Protein AF-A0A7M3YGV2-F1 (afdb_monomer)

pLDDT: mean 80.13, std 14.09, range [42.16, 95.5]

Sequence (296 aa):
FYVPMGLGLGLGGAMAIMAFQTPKFQQRVKLGFIITMIVLLAGRFTLGYVWQLVGDGWSAPDTDVLQLLEWPLLMMLSFIILTFYLLPIITGTKGIWGLSRRGVAWSIGFTLLFLGVHAILTFPLIRGQLGSYGSQLTTLEIIVSEPTVFGLVTAEQFSLILIACLMMVFQESAFGVIRQLEYAYRLPESCKRDPEYVAQMDNLLNGHIKHTAIFLSLTVVATTIALGFHSVLLDWVSGITGSQWASQVGESIELTLTYGLVISALLFLGIMALLRFVVPWQRVWGLIESSFTPRE

Secondary structure (DSSP, 8-state):
-HHHHHHHHHHHHHHHHHHTS-HHHHHHHHHHHHHHHHHHHHHHHHHHHHHHHHHH-S-PPPHHHHHTTHHHHHHHHHHHHHHHHHHHHHHHHHHHHTT-HHHHHHHHHHHHHHHHHHHHHTSHHHHHHTGGGGGGSPP---SS----BTTTB-HHHHHHHHHHHHHHHHHHHHHHHHHHHHHHHHS-TTTTT-HHHHHHHHHHHHHHHHHHHHHHHHHHHHHHHHHHHHHHHHHHHHHSTT-HHHHHHHHHHHHHHHHHHHHHHHHHHHHHHHHHHHS-HHHHHHHHHHHHS---

Structure (mmCIF, N/CA/C/O backbone):
data_AF-A0A7M3YGV2-F1
#
_entry.id   AF-A0A7M3YGV2-F1
#
loop_
_atom_site.group_PDB
_atom_site.id
_atom_site.type_symbol
_atom_site.label_atom_id
_atom_site.label_alt_id
_atom_site.label_comp_id
_atom_site.label_asym_id
_atom_site.label_entity_id
_atom_site.label_seq_id
_atom_site.pdbx_PDB_ins_code
_atom_site.Cartn_x
_atom_site.Cartn_y
_atom_site.Cartn_z
_atom_site.occupancy
_atom_site.B_iso_or_equiv
_atom_site.auth_seq_id
_atom_site.auth_comp_id
_atom_site.auth_asym_id
_atom_site.auth_atom_id
_atom_site.pdbx_PDB_model_num
ATOM 1 N N . PHE A 1 1 ? -9.681 7.424 -12.731 1.00 58.19 1 PHE A N 1
ATOM 2 C CA . PHE A 1 1 ? -9.520 6.647 -11.483 1.00 58.19 1 PHE A CA 1
ATOM 3 C C . PHE A 1 1 ? -9.339 5.140 -11.691 1.00 58.19 1 PHE A C 1
ATOM 5 O O . PHE A 1 1 ? -8.457 4.581 -11.057 1.00 58.19 1 PHE A O 1
ATOM 12 N N . TYR A 1 2 ? -10.088 4.464 -12.574 1.00 74.88 2 TYR A N 1
ATOM 13 C CA . TYR A 1 2 ? -10.014 2.994 -12.698 1.00 74.88 2 TYR A CA 1
ATOM 14 C C . TYR A 1 2 ? -8.748 2.430 -13.364 1.00 74.88 2 TYR A C 1
ATOM 16 O O . TYR A 1 2 ? -8.318 1.336 -13.012 1.00 74.88 2 TYR A O 1
ATOM 24 N N . VAL A 1 3 ? -8.117 3.171 -14.281 1.00 81.38 3 VAL A N 1
ATOM 25 C CA . VAL A 1 3 ? -6.939 2.686 -15.027 1.00 81.38 3 VAL A CA 1
ATOM 26 C C . VAL A 1 3 ? -5.732 2.397 -14.113 1.00 81.38 3 VAL A C 1
ATOM 28 O O . VAL A 1 3 ? -5.224 1.279 -14.173 1.00 81.38 3 VAL A O 1
ATOM 31 N N . PRO A 1 4 ? -5.302 3.302 -13.205 1.00 80.69 4 PRO A N 1
ATOM 32 C CA . PRO A 1 4 ? -4.222 2.997 -12.261 1.00 80.69 4 PRO A CA 1
ATOM 33 C C . PRO A 1 4 ? -4.532 1.810 -11.339 1.00 80.69 4 PRO A C 1
ATOM 35 O O . PRO A 1 4 ? -3.650 0.998 -11.073 1.00 80.69 4 PRO A O 1
ATOM 38 N N . MET A 1 5 ? -5.789 1.659 -10.900 1.00 83.50 5 MET A N 1
ATOM 39 C CA . MET A 1 5 ? -6.208 0.508 -10.090 1.00 83.50 5 MET A CA 1
ATOM 40 C C . MET A 1 5 ? -6.101 -0.802 -10.872 1.00 83.50 5 MET A C 1
ATOM 42 O O . MET A 1 5 ? -5.501 -1.752 -10.377 1.00 83.50 5 MET A O 1
ATOM 46 N N . GLY A 1 6 ? -6.618 -0.846 -12.103 1.00 87.44 6 GLY A N 1
ATOM 47 C CA . GLY A 1 6 ? -6.513 -2.024 -12.967 1.00 87.44 6 GLY A CA 1
ATOM 48 C C . GLY A 1 6 ? -5.061 -2.411 -13.251 1.00 87.44 6 GLY A C 1
ATOM 49 O O . GLY A 1 6 ? -4.713 -3.587 -13.171 1.00 87.44 6 GLY A O 1
ATOM 50 N N . LEU A 1 7 ? -4.193 -1.424 -13.493 1.00 87.56 7 LEU A N 1
ATOM 51 C CA . LEU A 1 7 ? -2.757 -1.650 -13.676 1.00 87.56 7 LEU A CA 1
ATOM 52 C C . LEU A 1 7 ? -2.091 -2.182 -12.402 1.00 87.56 7 LEU A C 1
ATOM 54 O O . LEU A 1 7 ? -1.365 -3.170 -12.468 1.00 87.56 7 LEU A O 1
ATOM 58 N N . GLY A 1 8 ? -2.354 -1.577 -11.242 1.00 87.12 8 GLY A N 1
ATOM 59 C CA . GLY A 1 8 ? -1.784 -2.018 -9.967 1.00 87.12 8 GLY A CA 1
ATOM 60 C C . GLY A 1 8 ? -2.222 -3.434 -9.578 1.00 87.12 8 GLY A C 1
ATOM 61 O O . GLY A 1 8 ? -1.380 -4.252 -9.197 1.00 87.12 8 GLY A O 1
ATOM 62 N N . LEU A 1 9 ? -3.515 -3.743 -9.729 1.00 90.12 9 LEU A N 1
ATOM 63 C CA . LEU A 1 9 ? -4.073 -5.079 -9.496 1.00 90.12 9 LEU A CA 1
ATOM 64 C C . LEU A 1 9 ? -3.496 -6.099 -10.486 1.00 90.12 9 LEU A C 1
ATOM 66 O O . LEU A 1 9 ? -3.051 -7.170 -10.078 1.00 90.12 9 LEU A O 1
ATOM 70 N N . GLY A 1 10 ? -3.454 -5.759 -11.776 1.00 90.75 10 GLY A N 1
ATOM 71 C CA . GLY A 1 10 ? -2.912 -6.627 -12.820 1.00 90.75 10 GLY A CA 1
ATOM 72 C C . GLY A 1 10 ? -1.433 -6.943 -12.602 1.00 90.75 10 GLY A C 1
ATOM 73 O O . GLY A 1 10 ? -1.040 -8.108 -12.635 1.00 90.75 10 GLY A O 1
ATOM 74 N N . LEU A 1 11 ? -0.617 -5.927 -12.303 1.00 90.56 11 LEU A N 1
ATOM 75 C CA . LEU A 1 11 ? 0.810 -6.095 -12.016 1.00 90.56 11 LEU A CA 1
ATOM 76 C C . LEU A 1 11 ? 1.042 -6.907 -10.737 1.00 90.56 11 LEU A C 1
ATOM 78 O O . LEU A 1 11 ? 1.817 -7.865 -10.751 1.00 90.56 11 LEU A O 1
ATOM 82 N N . GLY A 1 12 ? 0.362 -6.561 -9.641 1.00 88.94 12 GLY A N 1
ATOM 83 C CA . GLY A 1 12 ? 0.486 -7.282 -8.373 1.00 88.94 12 GLY A CA 1
ATOM 84 C C . GLY A 1 12 ? 0.025 -8.739 -8.476 1.00 88.94 12 GLY A C 1
ATOM 85 O O . GLY A 1 12 ? 0.706 -9.639 -7.979 1.00 88.94 12 GLY A O 1
ATOM 86 N N . GLY A 1 13 ? -1.079 -8.983 -9.182 1.00 90.06 13 GLY A N 1
ATOM 87 C CA . GLY A 1 13 ? -1.613 -10.317 -9.438 1.00 90.06 13 GLY A CA 1
ATOM 88 C C . GLY A 1 13 ? -0.703 -11.156 -10.335 1.00 90.06 13 GLY A C 1
ATOM 89 O O . GLY A 1 13 ? -0.374 -12.290 -9.985 1.00 90.06 13 GLY A O 1
ATOM 90 N N . ALA A 1 14 ? -0.202 -10.590 -11.437 1.00 90.62 14 ALA A N 1
ATOM 91 C CA . ALA A 1 14 ? 0.768 -11.260 -12.305 1.00 90.62 14 ALA A CA 1
ATOM 92 C C . ALA A 1 14 ? 2.057 -11.617 -11.546 1.00 90.62 14 ALA A C 1
ATOM 94 O O . ALA A 1 14 ? 2.575 -12.727 -11.683 1.00 90.62 14 ALA A O 1
ATOM 95 N N . MET A 1 15 ? 2.549 -10.713 -10.690 1.00 89.44 15 MET A N 1
ATOM 96 C CA . MET A 1 15 ? 3.695 -10.982 -9.819 1.00 89.44 15 MET A CA 1
ATOM 97 C C . MET A 1 15 ? 3.431 -12.120 -8.826 1.00 89.44 15 MET A C 1
ATOM 99 O O . MET A 1 15 ? 4.329 -12.931 -8.594 1.00 89.44 15 MET A O 1
ATOM 103 N N . ALA A 1 16 ? 2.233 -12.190 -8.240 1.00 89.38 16 ALA A N 1
ATOM 104 C CA . ALA A 1 16 ? 1.855 -13.275 -7.338 1.00 89.38 16 ALA A CA 1
ATOM 105 C C . ALA A 1 16 ? 1.778 -14.620 -8.070 1.00 89.38 16 ALA A C 1
ATOM 107 O O . ALA A 1 16 ? 2.378 -15.593 -7.625 1.00 89.38 16 ALA A O 1
ATOM 108 N N . ILE A 1 17 ? 1.124 -14.661 -9.234 1.00 89.31 17 ILE A N 1
ATOM 109 C CA . ILE A 1 17 ? 1.028 -15.873 -10.059 1.00 89.31 17 ILE A CA 1
ATOM 110 C C . ILE A 1 17 ? 2.421 -16.349 -10.473 1.00 89.31 17 ILE A C 1
ATOM 112 O O . ILE A 1 17 ? 2.724 -17.538 -10.366 1.00 89.31 17 ILE A O 1
ATOM 116 N N . MET A 1 18 ? 3.301 -15.431 -10.884 1.00 89.56 18 MET A N 1
ATOM 117 C CA . MET A 1 18 ? 4.689 -15.769 -11.201 1.00 89.56 18 MET A CA 1
ATOM 118 C C . MET A 1 18 ? 5.446 -16.350 -10.007 1.00 89.56 18 MET A C 1
ATOM 120 O O . MET A 1 18 ? 6.297 -17.212 -10.215 1.00 89.56 18 MET A O 1
ATOM 124 N N . ALA A 1 19 ? 5.148 -15.925 -8.776 1.00 86.44 19 ALA A N 1
ATOM 125 C CA . ALA A 1 19 ? 5.811 -16.447 -7.583 1.00 86.44 19 ALA A CA 1
ATOM 126 C C . ALA A 1 19 ? 5.518 -17.940 -7.341 1.00 86.44 19 ALA A C 1
ATOM 128 O O . ALA A 1 19 ? 6.373 -18.629 -6.790 1.00 86.44 19 ALA A O 1
ATOM 129 N N . PHE A 1 20 ? 4.370 -18.448 -7.805 1.00 85.88 20 PHE A N 1
ATOM 130 C CA . PHE A 1 20 ? 4.026 -19.875 -7.749 1.00 85.88 20 PHE A CA 1
ATOM 131 C C . PHE A 1 20 ? 4.647 -20.708 -8.883 1.00 85.88 20 PHE A C 1
ATOM 133 O O . PHE A 1 20 ? 4.593 -21.935 -8.847 1.00 85.88 20 PHE A O 1
ATOM 140 N N . GLN A 1 21 ? 5.244 -20.071 -9.895 1.00 91.88 21 GLN A N 1
ATOM 141 C CA . GLN A 1 21 ? 5.895 -20.772 -11.003 1.00 91.88 21 GLN A CA 1
ATOM 142 C C . GLN A 1 21 ? 7.309 -21.233 -10.640 1.00 91.88 21 GLN A C 1
ATOM 144 O O . GLN A 1 21 ? 7.961 -20.677 -9.755 1.00 91.88 21 GLN A O 1
ATOM 149 N N . THR A 1 22 ? 7.829 -22.215 -11.382 1.00 92.00 22 THR A N 1
ATOM 150 C CA . THR A 1 22 ? 9.189 -22.735 -11.163 1.00 92.00 22 THR A CA 1
ATOM 151 C C . THR A 1 22 ? 10.267 -21.651 -11.347 1.00 92.00 22 THR A C 1
ATOM 153 O O . THR A 1 22 ? 10.125 -20.782 -12.215 1.00 92.00 22 THR A O 1
ATOM 156 N N . PRO A 1 23 ? 11.403 -21.719 -10.619 1.00 91.38 23 PRO A N 1
ATOM 157 C CA . PRO A 1 23 ? 12.475 -20.723 -10.730 1.00 91.38 23 PRO A CA 1
ATOM 158 C C . PRO A 1 23 ? 13.005 -20.546 -12.161 1.00 91.38 23 PRO A C 1
ATOM 160 O O . PRO A 1 23 ? 13.266 -19.427 -12.600 1.00 91.38 23 PRO A O 1
ATOM 163 N N . LYS A 1 24 ? 13.098 -21.647 -12.922 1.00 93.06 24 LYS A N 1
ATOM 164 C CA . LYS A 1 24 ? 13.527 -21.631 -14.330 1.00 93.06 24 LYS A CA 1
ATOM 165 C C . LYS A 1 24 ? 12.557 -20.844 -15.212 1.00 93.06 24 LYS A C 1
ATOM 167 O O . LYS A 1 24 ? 12.996 -20.076 -16.065 1.00 93.06 24 LYS A O 1
ATOM 172 N N . PHE A 1 25 ? 11.249 -21.016 -15.010 1.00 92.38 25 PHE A N 1
ATOM 173 C CA . PHE A 1 25 ? 10.238 -20.265 -15.754 1.00 92.38 25 PHE A CA 1
ATOM 174 C C . PHE A 1 25 ? 10.287 -18.776 -15.402 1.00 92.38 25 PHE A C 1
ATOM 176 O O . PHE A 1 25 ? 10.351 -17.940 -16.301 1.00 92.38 25 PHE A O 1
ATOM 183 N N . GLN A 1 26 ? 10.372 -18.442 -14.109 1.00 90.25 26 GLN A N 1
ATOM 184 C CA . GLN A 1 26 ? 10.514 -17.052 -13.664 1.00 90.25 26 GLN A CA 1
ATOM 185 C C . GLN A 1 26 ? 11.738 -16.370 -14.291 1.00 90.25 26 GLN A C 1
ATOM 187 O O . GLN A 1 26 ? 11.647 -15.224 -14.726 1.00 90.25 26 GLN A O 1
ATOM 192 N N . GLN A 1 27 ? 12.878 -17.063 -14.365 1.00 92.75 27 GLN A N 1
ATOM 193 C CA . GLN A 1 27 ? 14.092 -16.522 -14.976 1.00 92.75 27 GLN A CA 1
ATOM 194 C C . GLN A 1 27 ? 13.907 -16.245 -16.472 1.00 92.75 27 GLN A C 1
ATOM 196 O O . GLN A 1 27 ? 14.313 -15.184 -16.942 1.00 92.75 27 GLN A O 1
ATOM 201 N N . ARG A 1 28 ? 13.261 -17.155 -17.212 1.00 93.69 28 ARG A N 1
ATOM 202 C CA . ARG A 1 28 ? 12.975 -16.964 -18.644 1.00 93.69 28 ARG A CA 1
ATOM 203 C C . ARG A 1 28 ? 12.050 -15.777 -18.890 1.00 93.69 28 ARG A C 1
ATOM 205 O O . ARG A 1 28 ? 12.338 -14.973 -19.769 1.00 93.69 28 ARG A O 1
ATOM 212 N N . VAL A 1 29 ? 10.988 -15.635 -18.094 1.00 93.19 29 VAL A N 1
ATOM 213 C CA . VAL A 1 29 ? 10.060 -14.497 -18.210 1.00 93.19 29 VAL A CA 1
ATOM 214 C C . VAL A 1 29 ? 10.763 -13.182 -17.875 1.00 93.19 29 VAL A C 1
ATOM 216 O O . VAL A 1 29 ? 10.648 -12.225 -18.635 1.00 93.19 29 VAL A O 1
ATOM 219 N N . LYS A 1 30 ? 11.550 -13.136 -16.791 1.00 91.56 30 LYS A N 1
ATOM 220 C CA . LYS A 1 30 ? 12.343 -11.949 -16.429 1.00 91.56 30 LYS A CA 1
ATOM 221 C C . LYS A 1 30 ? 13.326 -11.566 -17.533 1.00 91.56 30 LYS A C 1
ATOM 223 O O . LYS A 1 30 ? 13.407 -10.397 -17.886 1.00 91.56 30 LYS A O 1
ATOM 228 N N . LEU A 1 31 ? 14.040 -12.542 -18.091 1.00 94.06 31 LEU A N 1
ATOM 229 C CA . LEU A 1 31 ? 14.984 -12.312 -19.182 1.00 94.06 31 LEU A CA 1
ATOM 230 C C . LEU A 1 31 ? 14.271 -11.800 -20.440 1.00 94.06 31 LEU A C 1
ATOM 232 O O . LEU A 1 31 ? 14.695 -10.796 -21.002 1.00 94.06 31 LEU A O 1
ATOM 236 N N . GLY A 1 32 ? 13.160 -12.425 -20.837 1.00 95.50 32 GLY A N 1
ATOM 237 C CA . GLY A 1 32 ? 12.354 -11.968 -21.971 1.00 95.50 32 GLY A CA 1
ATOM 238 C C . GLY A 1 32 ? 11.826 -10.545 -21.779 1.00 95.50 32 GLY A C 1
ATOM 239 O O . GLY A 1 32 ? 11.926 -9.727 -22.693 1.00 95.50 32 GLY A O 1
ATOM 240 N N . PHE A 1 33 ? 11.344 -10.216 -20.578 1.00 92.38 33 PHE A N 1
ATOM 241 C CA . PHE A 1 33 ? 10.903 -8.865 -20.233 1.00 92.38 33 PHE A CA 1
ATOM 242 C C . PHE A 1 33 ? 12.050 -7.848 -20.315 1.00 92.38 33 PHE A C 1
ATOM 244 O O . PHE A 1 33 ? 11.892 -6.809 -20.950 1.00 92.38 33 PHE A O 1
ATOM 251 N N . ILE A 1 34 ? 13.218 -8.159 -19.739 1.00 92.94 34 ILE A N 1
ATOM 252 C CA . ILE A 1 34 ? 14.399 -7.281 -19.776 1.00 92.94 34 ILE A CA 1
ATOM 253 C C . ILE A 1 34 ? 14.863 -7.053 -21.216 1.00 92.94 34 ILE A C 1
ATOM 255 O O . ILE A 1 34 ? 15.067 -5.909 -21.606 1.00 92.94 34 ILE A O 1
ATOM 259 N N . ILE A 1 35 ? 14.984 -8.110 -22.025 1.00 95.12 35 ILE A N 1
ATOM 260 C CA . ILE A 1 35 ? 15.385 -7.990 -23.435 1.00 95.12 35 ILE A CA 1
ATOM 261 C C . ILE A 1 35 ? 14.378 -7.133 -24.203 1.00 95.12 35 ILE A C 1
ATOM 263 O O . ILE A 1 35 ? 14.778 -6.226 -24.928 1.00 95.12 35 ILE A O 1
ATOM 267 N N . THR A 1 36 ? 13.079 -7.367 -24.004 1.00 93.94 36 THR A N 1
ATOM 268 C CA . THR A 1 36 ? 12.021 -6.573 -24.646 1.00 93.94 36 THR A CA 1
ATOM 269 C C . THR A 1 36 ? 12.124 -5.100 -24.257 1.00 93.94 36 THR A C 1
ATOM 271 O O . THR A 1 36 ? 12.043 -4.238 -25.125 1.00 93.94 36 THR A O 1
ATOM 274 N N . MET A 1 37 ? 12.358 -4.799 -22.976 1.00 90.62 37 MET A N 1
ATOM 275 C CA . MET A 1 37 ? 12.558 -3.426 -22.505 1.00 90.62 37 MET A CA 1
ATOM 276 C C . MET A 1 37 ? 13.816 -2.787 -23.091 1.00 90.62 37 MET A C 1
ATOM 278 O O . MET A 1 37 ? 13.746 -1.647 -23.530 1.00 90.62 37 MET A O 1
ATOM 282 N N . ILE A 1 38 ? 14.939 -3.506 -23.172 1.00 91.69 38 ILE A N 1
ATOM 283 C CA . ILE A 1 38 ? 16.170 -2.997 -23.799 1.00 91.69 38 ILE A CA 1
ATOM 284 C C . ILE A 1 38 ? 15.921 -2.663 -25.272 1.00 91.69 38 ILE A C 1
ATOM 286 O O . ILE A 1 38 ? 16.270 -1.575 -25.725 1.00 91.69 38 ILE A O 1
ATOM 290 N N . VAL A 1 39 ? 15.286 -3.568 -26.019 1.00 93.00 39 VAL A N 1
ATOM 291 C CA . VAL A 1 39 ? 14.987 -3.356 -27.442 1.00 93.00 39 VAL A CA 1
ATOM 292 C C . VAL A 1 39 ? 14.007 -2.198 -27.632 1.00 93.00 39 VAL A C 1
ATOM 294 O O . VAL A 1 39 ? 14.202 -1.372 -28.518 1.00 93.00 39 VAL A O 1
ATOM 297 N N . LEU A 1 40 ? 12.980 -2.092 -26.791 1.00 91.56 40 LEU A N 1
ATOM 298 C CA . LEU A 1 40 ? 11.990 -1.022 -26.882 1.00 91.56 40 LEU A CA 1
ATOM 299 C C . LEU A 1 40 ? 12.589 0.347 -26.521 1.00 91.56 40 LEU A C 1
ATOM 301 O O . LEU A 1 40 ? 12.303 1.329 -27.202 1.00 91.56 40 LEU A O 1
ATOM 305 N N . LEU A 1 41 ? 13.419 0.412 -25.476 1.00 90.94 41 LEU A N 1
ATOM 306 C CA . LEU A 1 41 ? 13.981 1.665 -24.966 1.00 90.94 41 LEU A CA 1
ATOM 307 C C . LEU A 1 41 ? 15.194 2.146 -25.766 1.00 90.94 41 LEU A C 1
ATOM 309 O O . LEU A 1 41 ? 15.308 3.333 -26.050 1.00 90.94 41 LEU A O 1
ATOM 313 N N . ALA A 1 42 ? 16.104 1.241 -26.120 1.00 92.31 42 ALA A N 1
ATOM 314 C CA . ALA A 1 42 ? 17.376 1.586 -26.750 1.00 92.31 42 ALA A CA 1
ATOM 315 C C . ALA A 1 42 ? 17.476 1.115 -28.206 1.00 92.31 42 ALA A C 1
ATOM 317 O O . ALA A 1 42 ? 18.303 1.636 -28.943 1.00 92.31 42 ALA A O 1
ATOM 318 N N . GLY A 1 43 ? 16.645 0.169 -28.653 1.00 93.25 43 GLY A N 1
ATOM 319 C CA . GLY A 1 43 ? 16.792 -0.458 -29.971 1.00 93.25 43 GLY A CA 1
ATOM 320 C C . GLY A 1 43 ? 16.643 0.508 -31.144 1.00 93.25 43 GLY A C 1
ATOM 321 O O . GLY A 1 43 ? 17.387 0.409 -32.114 1.00 93.25 43 GLY A O 1
ATOM 322 N N . ARG A 1 44 ? 15.723 1.481 -31.062 1.00 93.12 44 ARG A N 1
ATOM 323 C CA . ARG A 1 44 ? 15.585 2.501 -32.121 1.00 93.12 44 ARG A CA 1
ATOM 324 C C . ARG A 1 44 ? 16.823 3.391 -32.203 1.00 93.12 44 ARG A C 1
ATOM 326 O O . ARG A 1 44 ? 17.308 3.644 -33.299 1.00 93.12 44 ARG A O 1
ATOM 333 N N . PHE A 1 45 ? 17.345 3.807 -31.051 1.00 94.94 45 PHE A N 1
ATOM 334 C CA . PHE A 1 45 ? 18.569 4.596 -30.967 1.00 94.94 45 PHE A CA 1
ATOM 335 C C . PHE A 1 45 ? 19.780 3.815 -31.485 1.00 94.94 45 PHE A C 1
ATOM 337 O O . PHE A 1 45 ? 20.510 4.322 -32.328 1.00 94.94 45 PHE A O 1
ATOM 344 N N . THR A 1 46 ? 19.981 2.570 -31.039 1.00 94.12 46 THR A N 1
ATOM 345 C CA . THR A 1 46 ? 21.145 1.773 -31.451 1.00 94.12 46 THR A CA 1
ATOM 346 C C . THR A 1 46 ? 21.131 1.481 -32.945 1.00 94.12 46 THR A C 1
ATOM 348 O O . THR A 1 46 ? 22.164 1.623 -33.588 1.00 94.12 46 THR A O 1
ATOM 351 N N . LEU A 1 47 ? 19.977 1.129 -33.521 1.00 94.31 47 LEU A N 1
ATOM 352 C CA . LEU A 1 47 ? 19.857 0.906 -34.964 1.00 94.31 47 LEU A CA 1
ATOM 353 C C . LEU A 1 47 ? 20.058 2.198 -35.763 1.00 94.31 47 LEU A C 1
ATOM 355 O O . LEU A 1 47 ? 20.774 2.178 -36.762 1.00 94.31 47 LEU A O 1
ATOM 359 N N . GLY A 1 48 ? 19.470 3.312 -35.313 1.00 93.44 48 GLY A N 1
ATOM 360 C CA . GLY A 1 48 ? 19.652 4.619 -35.949 1.00 93.44 48 GLY A CA 1
ATOM 361 C C . GLY A 1 48 ? 21.113 5.068 -35.933 1.00 93.44 48 GLY A C 1
ATOM 362 O O . GLY A 1 48 ? 21.648 5.465 -36.963 1.00 93.44 48 GLY A O 1
ATOM 363 N N . TYR A 1 49 ? 21.787 4.913 -34.794 1.00 94.81 49 TYR A N 1
ATOM 364 C CA . TYR A 1 49 ? 23.192 5.282 -34.653 1.00 94.81 49 TYR A CA 1
ATOM 365 C C . TYR A 1 49 ? 24.125 4.369 -35.455 1.00 94.81 49 TYR A C 1
ATOM 367 O O . TYR A 1 49 ? 25.053 4.851 -36.092 1.00 94.81 49 TYR A O 1
ATOM 375 N N . VAL A 1 50 ? 23.863 3.057 -35.500 1.00 95.12 50 VAL A N 1
ATOM 376 C CA . VAL A 1 50 ? 24.627 2.138 -36.361 1.00 95.12 50 VAL A CA 1
ATOM 377 C C . VAL A 1 50 ? 24.490 2.529 -37.832 1.00 95.12 50 VAL A C 1
ATOM 379 O O . VAL A 1 50 ? 25.481 2.496 -38.557 1.00 95.12 50 VAL A O 1
ATOM 382 N N . TRP A 1 51 ? 23.294 2.926 -38.275 1.00 94.75 51 TRP A N 1
ATOM 383 C CA . TRP A 1 51 ? 23.093 3.376 -39.652 1.00 94.75 51 TRP A CA 1
ATOM 384 C C . TRP A 1 51 ? 23.865 4.666 -39.959 1.00 94.75 51 TRP A C 1
ATOM 386 O O . TRP A 1 51 ? 24.518 4.739 -40.997 1.00 94.75 51 TRP A O 1
ATOM 396 N N . GLN A 1 52 ? 23.871 5.626 -39.028 1.00 93.31 52 GLN A N 1
ATOM 397 C CA . GLN A 1 52 ? 24.693 6.838 -39.128 1.00 93.31 52 GLN A CA 1
ATOM 398 C C . GLN A 1 52 ? 26.187 6.489 -39.223 1.00 93.31 52 GLN A C 1
ATOM 400 O O . GLN A 1 52 ? 26.869 6.966 -40.119 1.00 93.31 52 GLN A O 1
ATOM 405 N N . LEU A 1 53 ? 26.697 5.592 -38.371 1.00 95.00 53 LEU A N 1
ATOM 406 C CA . LEU A 1 53 ? 28.110 5.193 -38.400 1.00 95.00 53 LEU A CA 1
ATOM 407 C C . LEU A 1 53 ? 28.524 4.538 -39.727 1.00 95.00 53 LEU A C 1
ATOM 409 O O . LEU A 1 53 ? 29.668 4.681 -40.161 1.00 95.00 53 LEU A O 1
ATOM 413 N N . VAL A 1 54 ? 27.607 3.804 -40.364 1.00 94.88 54 VAL A N 1
ATOM 414 C CA . VAL A 1 54 ? 27.836 3.178 -41.675 1.00 94.88 54 VAL A CA 1
ATOM 415 C C . VAL A 1 54 ? 27.779 4.205 -42.811 1.00 94.88 54 VAL A C 1
ATOM 417 O O . VAL A 1 54 ? 28.557 4.084 -43.756 1.00 94.88 54 VAL A O 1
ATOM 420 N N . GLY A 1 55 ? 26.876 5.186 -42.739 1.00 91.81 55 GLY A N 1
ATOM 421 C CA . GLY A 1 55 ? 26.701 6.208 -43.776 1.00 91.81 55 GLY A CA 1
ATOM 422 C C . GLY A 1 55 ? 27.723 7.343 -43.702 1.00 91.81 55 GLY A C 1
ATOM 423 O O . GLY A 1 55 ? 28.376 7.656 -44.695 1.00 91.81 55 GLY A O 1
ATOM 424 N N . ASP A 1 56 ? 27.893 7.909 -42.510 1.00 91.38 56 ASP A N 1
ATOM 425 C CA . ASP A 1 56 ? 28.608 9.168 -42.268 1.00 91.38 56 ASP A CA 1
ATOM 426 C C . ASP A 1 56 ? 29.979 8.955 -41.598 1.00 91.38 56 ASP A C 1
ATOM 428 O O . ASP A 1 56 ? 30.765 9.891 -41.435 1.00 91.38 56 ASP A O 1
ATOM 432 N N . GLY A 1 57 ? 30.303 7.708 -41.240 1.00 90.25 57 GLY A N 1
ATOM 433 C CA . GLY A 1 57 ? 31.556 7.325 -40.597 1.00 90.25 57 GLY A CA 1
ATOM 434 C C . GLY A 1 57 ? 31.537 7.478 -39.074 1.00 90.25 57 GLY A C 1
ATOM 435 O O . GLY A 1 57 ? 30.498 7.637 -38.444 1.00 90.25 57 GLY A O 1
ATOM 436 N N . TRP A 1 58 ? 32.713 7.389 -38.449 1.00 90.88 58 TRP A N 1
ATOM 437 C CA . TRP A 1 58 ? 32.851 7.411 -36.989 1.00 90.88 58 TRP A CA 1
ATOM 438 C C . TRP A 1 58 ? 32.681 8.826 -36.422 1.00 90.88 58 TRP A C 1
ATOM 440 O O . TRP A 1 58 ? 33.660 9.528 -36.169 1.00 90.88 58 TRP A O 1
ATOM 450 N N . SER A 1 59 ? 31.430 9.230 -36.216 1.00 90.38 59 SER A N 1
ATOM 451 C CA . SER A 1 59 ? 31.031 10.516 -35.641 1.00 90.38 59 SER A CA 1
ATOM 452 C C . SER A 1 59 ? 30.152 10.332 -34.399 1.00 90.38 59 SER A C 1
ATOM 454 O O . SER A 1 59 ? 29.673 9.236 -34.109 1.00 90.38 59 SER A O 1
ATOM 456 N N . ALA A 1 60 ? 29.989 11.400 -33.615 1.00 91.62 60 ALA A N 1
ATOM 457 C CA . ALA A 1 60 ? 29.045 11.409 -32.500 1.00 91.62 60 ALA A CA 1
ATOM 458 C C . ALA A 1 60 ? 27.592 11.379 -33.022 1.00 91.62 60 ALA A C 1
ATOM 460 O O . ALA A 1 60 ? 27.355 11.837 -34.138 1.00 91.62 60 ALA A O 1
ATOM 461 N N . PRO A 1 61 ? 26.616 10.876 -32.240 1.00 92.75 61 PRO A N 1
ATOM 462 C CA . PRO A 1 61 ? 25.224 10.827 -32.677 1.00 92.75 61 PRO A CA 1
ATOM 463 C C . PRO A 1 61 ? 24.685 12.224 -32.992 1.00 92.75 61 PRO A C 1
ATOM 465 O O . PRO A 1 61 ? 24.793 13.130 -32.158 1.00 92.75 61 PRO A O 1
ATOM 468 N N . ASP A 1 62 ? 24.065 12.373 -34.158 1.00 93.06 62 ASP A N 1
ATOM 469 C CA . ASP A 1 62 ? 23.440 13.631 -34.556 1.00 93.06 62 ASP A CA 1
ATOM 470 C C . ASP A 1 62 ? 22.145 13.889 -33.775 1.00 93.06 62 ASP A C 1
ATOM 472 O O . ASP A 1 62 ? 21.584 13.003 -33.120 1.00 93.06 62 ASP A O 1
ATOM 476 N N . THR A 1 63 ? 21.645 15.125 -33.838 1.00 93.31 63 THR A N 1
ATOM 477 C CA . THR A 1 63 ? 20.461 15.549 -33.070 1.00 93.31 63 THR A CA 1
ATOM 478 C C . THR A 1 63 ? 19.236 14.681 -33.365 1.00 93.31 63 THR A C 1
ATOM 480 O O . THR A 1 63 ? 18.515 14.321 -32.436 1.00 93.31 63 THR A O 1
ATOM 483 N N . ASP A 1 64 ? 19.048 14.267 -34.618 1.00 91.75 64 ASP A N 1
ATOM 484 C CA . ASP A 1 64 ? 17.933 13.406 -35.028 1.00 91.75 64 ASP A CA 1
ATOM 485 C C . ASP A 1 64 ? 18.025 12.003 -34.406 1.00 91.75 64 ASP A C 1
ATOM 487 O O . ASP A 1 64 ? 17.018 11.430 -33.986 1.00 91.75 64 ASP A O 1
ATOM 491 N N . VAL A 1 65 ? 19.240 11.458 -34.276 1.00 92.75 65 VAL A N 1
ATOM 492 C CA . VAL A 1 65 ? 19.476 10.165 -33.616 1.00 92.75 65 VAL A CA 1
ATOM 493 C C . VAL A 1 65 ? 19.293 10.294 -32.104 1.00 92.75 65 VAL A C 1
ATOM 495 O O . VAL A 1 65 ? 18.692 9.414 -31.484 1.00 92.75 65 VAL A O 1
ATOM 498 N N . LEU A 1 66 ? 19.736 11.400 -31.500 1.00 93.38 66 LEU A N 1
ATOM 499 C CA . LEU A 1 66 ? 19.539 11.673 -30.071 1.00 93.38 66 LEU A CA 1
ATOM 500 C C . LEU A 1 66 ? 18.059 11.839 -29.699 1.00 93.38 66 LEU A C 1
ATOM 502 O O . LEU A 1 66 ? 17.643 11.340 -28.652 1.00 93.38 66 LEU A O 1
ATOM 506 N N . GLN A 1 67 ? 17.244 12.465 -30.554 1.00 94.38 67 GLN A N 1
ATOM 507 C CA . GLN A 1 67 ? 15.798 12.619 -30.327 1.00 94.38 67 GLN A CA 1
ATOM 508 C C . GLN A 1 67 ? 15.069 11.273 -30.186 1.00 94.38 67 GLN A C 1
ATOM 510 O O . GLN A 1 67 ? 14.061 11.181 -29.483 1.00 94.38 67 GLN A O 1
ATOM 515 N N . LEU A 1 68 ? 15.602 10.186 -30.760 1.00 92.88 68 LEU A N 1
ATOM 516 C CA . LEU A 1 68 ? 15.036 8.841 -30.593 1.00 92.88 68 LEU A CA 1
ATOM 517 C C . LEU A 1 68 ? 15.034 8.361 -29.128 1.00 92.88 68 LEU A C 1
ATOM 519 O O . LEU A 1 68 ? 14.266 7.452 -28.804 1.00 92.88 68 LEU A O 1
ATOM 523 N N . LEU A 1 69 ? 15.858 8.951 -28.251 1.00 92.94 69 LEU A N 1
ATOM 524 C CA . LEU A 1 69 ? 15.916 8.636 -26.817 1.00 92.94 69 LEU A CA 1
ATOM 525 C C . LEU A 1 69 ? 14.914 9.424 -25.963 1.00 92.94 69 LEU A C 1
ATOM 527 O O . LEU A 1 69 ? 14.660 9.023 -24.825 1.00 92.94 69 LEU A O 1
ATOM 531 N N . GLU A 1 70 ? 14.312 10.495 -26.485 1.00 92.44 70 GLU A N 1
ATOM 532 C CA . GLU A 1 70 ? 13.413 11.361 -25.712 1.00 92.44 70 GLU A CA 1
ATOM 533 C C . GLU A 1 70 ? 12.178 10.597 -25.212 1.00 92.44 70 GLU A C 1
ATOM 535 O O . GLU A 1 70 ? 11.915 10.533 -24.008 1.00 92.44 70 GLU A O 1
ATOM 540 N N . TRP A 1 71 ? 11.454 9.940 -26.124 1.00 93.19 71 TRP A N 1
ATOM 541 C CA . TRP A 1 71 ? 10.259 9.169 -25.771 1.00 93.19 71 TRP A CA 1
ATOM 542 C C . TRP A 1 71 ? 10.554 8.004 -24.805 1.00 93.19 71 TRP A C 1
ATOM 544 O O . TRP A 1 71 ? 9.853 7.895 -23.795 1.00 93.19 71 TRP A O 1
ATOM 554 N N . PRO A 1 72 ? 11.586 7.160 -25.028 1.00 93.44 72 PRO A N 1
ATOM 555 C CA . PRO A 1 72 ? 11.995 6.135 -24.067 1.00 93.44 72 PRO A CA 1
ATOM 556 C C . PRO A 1 72 ? 12.285 6.673 -22.665 1.00 93.44 72 PRO A C 1
ATOM 558 O O . PRO A 1 72 ? 11.871 6.069 -21.673 1.00 93.44 72 PRO A O 1
ATOM 561 N N . LEU A 1 73 ? 12.980 7.808 -22.569 1.00 91.88 73 LEU A N 1
ATOM 562 C CA . LEU A 1 73 ? 13.371 8.388 -21.289 1.00 91.88 73 LEU A CA 1
ATOM 563 C C . LEU A 1 73 ? 12.160 8.953 -20.538 1.00 91.88 73 LEU A C 1
ATOM 565 O O . LEU A 1 73 ? 11.997 8.679 -19.346 1.00 91.88 73 LEU A O 1
ATOM 569 N N . LEU A 1 74 ? 11.267 9.662 -21.235 1.00 93.19 74 LEU A N 1
ATOM 570 C CA . LEU A 1 74 ? 10.002 10.143 -20.669 1.00 93.19 74 LEU A CA 1
ATOM 571 C C . LEU A 1 74 ? 9.098 8.990 -20.228 1.00 93.19 74 LEU A C 1
ATOM 573 O O . LEU A 1 74 ? 8.473 9.049 -19.164 1.00 93.19 74 LEU A O 1
ATOM 577 N N . MET A 1 75 ? 9.051 7.920 -21.019 1.00 90.94 75 MET A N 1
ATOM 578 C CA . MET A 1 75 ? 8.304 6.715 -20.686 1.00 90.94 75 MET A CA 1
ATOM 579 C C . MET A 1 75 ? 8.875 6.040 -19.431 1.00 90.94 75 MET A C 1
ATOM 581 O O . MET A 1 75 ? 8.113 5.721 -18.516 1.00 90.94 75 MET A O 1
ATOM 585 N N . MET A 1 76 ? 10.201 5.901 -19.325 1.00 90.88 76 MET A N 1
ATOM 586 C CA . MET A 1 76 ? 10.861 5.349 -18.138 1.00 90.88 76 MET A CA 1
ATOM 587 C C . MET A 1 76 ? 10.562 6.184 -16.887 1.00 90.88 76 MET A C 1
ATOM 589 O O . MET A 1 76 ? 10.165 5.627 -15.862 1.00 90.88 76 MET A O 1
ATOM 593 N N . LEU A 1 77 ? 10.691 7.511 -16.976 1.00 92.00 77 LEU A N 1
ATOM 594 C CA . LEU A 1 77 ? 10.359 8.417 -15.876 1.00 92.00 77 LEU A CA 1
ATOM 595 C C . LEU A 1 77 ? 8.892 8.259 -15.448 1.00 92.00 77 LEU A C 1
ATOM 597 O O . LEU A 1 77 ? 8.601 8.118 -14.259 1.00 92.00 77 LEU A O 1
ATOM 601 N N . SER A 1 78 ? 7.978 8.203 -16.417 1.00 90.38 78 SER A N 1
ATOM 602 C CA . SER A 1 78 ? 6.546 8.017 -16.167 1.00 90.38 78 SER A CA 1
ATOM 603 C C . SER A 1 78 ? 6.256 6.688 -15.469 1.00 90.38 78 SER A C 1
ATOM 605 O O . SER A 1 78 ? 5.483 6.657 -14.511 1.00 90.38 78 SER A O 1
ATOM 607 N N . PHE A 1 79 ? 6.900 5.592 -15.883 1.00 88.50 79 PHE A N 1
ATOM 608 C CA . PHE A 1 79 ? 6.747 4.296 -15.217 1.00 88.50 79 PHE A CA 1
ATOM 609 C C . PHE A 1 79 ? 7.327 4.279 -13.807 1.00 88.50 79 PHE A C 1
ATOM 611 O O . PHE A 1 79 ? 6.728 3.651 -12.933 1.00 88.50 79 PHE A O 1
ATOM 618 N N . ILE A 1 80 ? 8.452 4.954 -13.562 1.00 90.25 80 ILE A N 1
ATOM 619 C CA . ILE A 1 80 ? 9.030 5.074 -12.217 1.00 90.25 80 ILE A CA 1
ATOM 620 C C . ILE A 1 80 ? 8.033 5.775 -11.292 1.00 90.25 80 ILE A C 1
ATOM 622 O O . ILE A 1 80 ? 7.695 5.237 -10.234 1.00 90.25 80 ILE A O 1
ATOM 626 N N . ILE A 1 81 ? 7.510 6.927 -11.720 1.00 90.25 81 ILE A N 1
ATOM 627 C CA . ILE A 1 81 ? 6.529 7.699 -10.950 1.00 90.25 81 ILE A CA 1
ATOM 628 C C . ILE A 1 81 ? 5.264 6.864 -10.724 1.00 90.25 81 ILE A C 1
ATOM 630 O O . ILE A 1 81 ? 4.829 6.693 -9.586 1.00 90.25 81 ILE A O 1
ATOM 634 N N . LEU A 1 82 ? 4.705 6.276 -11.784 1.00 89.69 82 LEU A N 1
ATOM 635 C CA . LEU A 1 82 ? 3.503 5.448 -11.696 1.00 89.69 82 LEU A CA 1
ATOM 636 C C . LEU A 1 82 ? 3.696 4.262 -10.743 1.00 89.69 82 LEU A C 1
ATOM 638 O O . LEU A 1 82 ? 2.828 3.985 -9.918 1.00 89.69 82 LEU A O 1
ATOM 642 N N . THR A 1 83 ? 4.836 3.575 -10.825 1.00 88.25 83 THR A N 1
ATOM 643 C CA . THR A 1 83 ? 5.143 2.433 -9.953 1.00 88.25 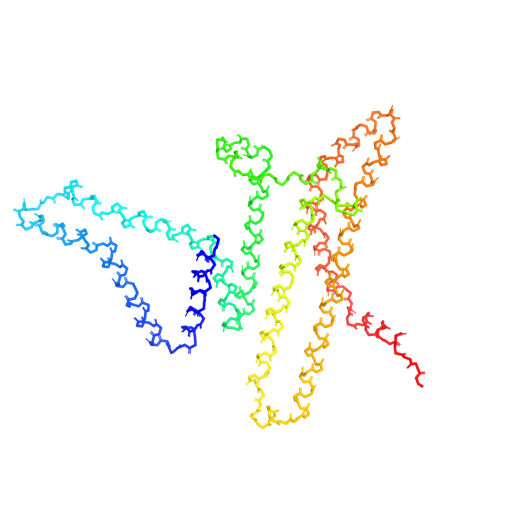83 THR A CA 1
ATOM 644 C C . THR A 1 83 ? 5.199 2.865 -8.498 1.00 88.25 83 THR A C 1
ATOM 646 O O . THR A 1 83 ? 4.647 2.166 -7.651 1.00 88.25 83 THR A O 1
ATOM 649 N N . PHE A 1 84 ? 5.810 4.018 -8.211 1.00 90.00 84 PHE A N 1
ATOM 650 C CA . PHE A 1 84 ? 5.880 4.569 -6.862 1.00 90.00 84 PHE A CA 1
ATOM 651 C C . PHE A 1 84 ? 4.481 4.815 -6.284 1.00 90.00 84 PHE A C 1
ATOM 653 O O . PHE A 1 84 ? 4.165 4.296 -5.214 1.00 90.00 84 PHE A O 1
ATOM 660 N N . TYR A 1 85 ? 3.602 5.490 -7.031 1.00 88.62 85 TYR A N 1
ATOM 661 C CA . TYR A 1 85 ? 2.209 5.711 -6.619 1.00 88.62 85 TYR A CA 1
ATOM 662 C C . TYR A 1 85 ? 1.412 4.409 -6.446 1.00 88.62 85 TYR A C 1
ATOM 664 O O . TYR A 1 85 ? 0.537 4.323 -5.585 1.00 88.62 85 TYR A O 1
ATOM 672 N N . LEU A 1 86 ? 1.708 3.379 -7.243 1.00 92.25 86 LEU A N 1
ATOM 673 C CA . LEU A 1 86 ? 1.013 2.091 -7.194 1.00 92.25 86 LEU A CA 1
ATOM 674 C C . LEU A 1 86 ? 1.600 1.100 -6.176 1.00 92.25 86 LEU A C 1
ATOM 676 O O . LEU A 1 86 ? 1.036 0.014 -6.021 1.00 92.25 86 LEU A O 1
ATOM 680 N N . LEU A 1 87 ? 2.676 1.441 -5.454 1.00 91.62 87 LEU A N 1
ATOM 681 C CA . LEU A 1 87 ? 3.316 0.547 -4.477 1.00 91.62 87 LEU A CA 1
ATOM 682 C C . LEU A 1 87 ? 2.337 -0.084 -3.472 1.00 91.62 87 LEU A C 1
ATOM 684 O O . LEU A 1 87 ? 2.412 -1.306 -3.295 1.00 91.62 87 LEU A O 1
ATOM 688 N N . PRO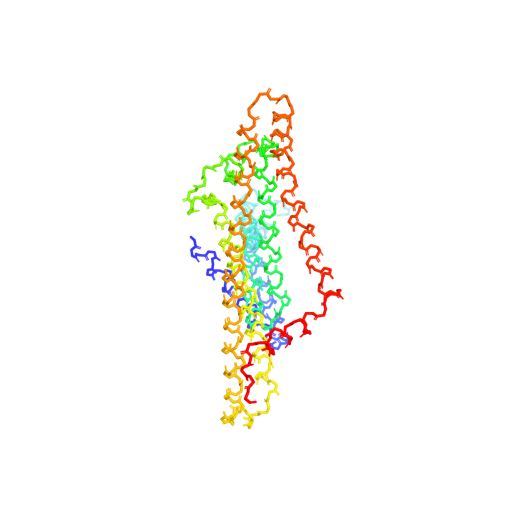 A 1 88 ? 1.394 0.655 -2.849 1.00 92.56 88 PRO A N 1
ATOM 689 C CA . PRO A 1 88 ? 0.449 0.068 -1.908 1.00 92.56 88 PRO A CA 1
ATOM 690 C C . PRO A 1 88 ? -0.435 -0.984 -2.581 1.00 92.56 88 PRO A C 1
ATOM 692 O O . PRO A 1 88 ? -0.609 -2.080 -2.051 1.00 92.56 88 PRO A O 1
ATOM 695 N N . ILE A 1 89 ? -0.930 -0.698 -3.789 1.00 93.44 89 ILE A N 1
ATOM 696 C CA . ILE A 1 89 ? -1.825 -1.590 -4.537 1.00 93.44 89 ILE A CA 1
ATOM 697 C C . ILE A 1 89 ? -1.066 -2.837 -5.002 1.00 93.44 89 ILE A C 1
ATOM 699 O O . ILE A 1 89 ? -1.537 -3.957 -4.801 1.00 93.44 89 ILE A O 1
ATOM 703 N N . ILE A 1 90 ? 0.128 -2.667 -5.576 1.00 93.69 90 ILE A N 1
ATOM 704 C CA . ILE A 1 90 ? 0.951 -3.776 -6.077 1.00 93.69 90 ILE A CA 1
ATOM 705 C C . ILE A 1 90 ? 1.341 -4.703 -4.922 1.00 93.69 90 ILE A C 1
ATOM 707 O O . ILE A 1 90 ? 1.160 -5.919 -5.016 1.00 93.69 90 ILE A O 1
ATOM 711 N N . THR A 1 91 ? 1.853 -4.151 -3.818 1.00 92.88 91 THR A N 1
ATOM 712 C CA . THR A 1 91 ? 2.282 -4.955 -2.661 1.00 92.88 91 THR A CA 1
ATOM 713 C C . THR A 1 91 ? 1.117 -5.595 -1.918 1.00 92.88 91 THR A C 1
ATOM 715 O O . THR A 1 91 ? 1.243 -6.747 -1.503 1.00 92.88 91 THR A O 1
ATOM 718 N N . GLY A 1 92 ? -0.024 -4.910 -1.822 1.00 92.38 92 GLY A N 1
ATOM 719 C CA . GLY A 1 92 ? -1.241 -5.443 -1.213 1.00 92.38 92 GLY A CA 1
ATOM 720 C C . GLY A 1 92 ? -1.804 -6.611 -2.013 1.00 92.38 92 GLY A C 1
ATOM 721 O O . GLY A 1 92 ? -2.016 -7.691 -1.465 1.00 92.38 92 GLY A O 1
ATOM 722 N N . THR A 1 93 ? -1.935 -6.441 -3.330 1.00 93.38 93 THR A N 1
ATOM 723 C CA . THR A 1 93 ? -2.430 -7.489 -4.239 1.00 93.38 93 THR A CA 1
ATOM 724 C C . THR A 1 93 ? -1.495 -8.689 -4.248 1.00 93.38 93 THR A C 1
ATOM 726 O O . THR A 1 93 ? -1.936 -9.823 -4.064 1.00 93.38 93 THR A O 1
ATOM 729 N N . LYS A 1 94 ? -0.183 -8.446 -4.375 1.00 92.94 94 LYS A N 1
ATOM 730 C CA . LYS A 1 94 ? 0.833 -9.496 -4.276 1.00 92.94 94 LYS A CA 1
ATOM 731 C C . LYS A 1 94 ? 0.780 -10.207 -2.921 1.00 92.94 94 LYS A C 1
ATOM 733 O O . LYS A 1 94 ? 0.989 -11.414 -2.862 1.00 92.94 94 LYS A O 1
ATOM 738 N N . GLY A 1 95 ? 0.524 -9.466 -1.845 1.00 91.06 95 GLY A N 1
ATOM 739 C CA . GLY A 1 95 ? 0.374 -9.991 -0.493 1.00 91.06 95 GLY A CA 1
ATOM 740 C C . GLY A 1 95 ? -0.815 -10.936 -0.366 1.00 91.06 95 GLY A C 1
ATOM 741 O O . GLY A 1 95 ? -0.640 -12.060 0.087 1.00 91.06 95 GLY A O 1
ATOM 742 N N . ILE A 1 96 ? -1.999 -10.524 -0.816 1.00 91.31 96 ILE A N 1
ATOM 743 C CA . ILE A 1 96 ? -3.215 -11.343 -0.727 1.00 91.31 96 ILE A CA 1
ATOM 744 C C . ILE A 1 96 ? -3.095 -12.582 -1.619 1.00 91.31 96 ILE A C 1
ATOM 746 O O . ILE A 1 96 ? -3.246 -13.705 -1.144 1.00 91.31 96 ILE A O 1
ATOM 750 N N . TRP A 1 97 ? -2.774 -12.396 -2.902 1.00 90.38 97 TRP A N 1
ATOM 751 C CA . TRP A 1 97 ? -2.739 -13.499 -3.870 1.00 90.38 97 TRP A CA 1
ATOM 752 C C . TRP A 1 97 ? -1.550 -14.434 -3.643 1.00 90.38 97 TRP A C 1
ATOM 754 O O . TRP A 1 97 ? -1.650 -15.632 -3.879 1.00 90.38 97 TRP A O 1
ATOM 764 N N . GLY A 1 98 ? -0.427 -13.901 -3.160 1.00 88.69 98 GLY A N 1
ATOM 765 C CA . GLY A 1 98 ? 0.758 -14.674 -2.795 1.00 88.69 98 GLY A CA 1
ATOM 766 C C . GLY A 1 98 ? 0.734 -15.221 -1.366 1.00 88.69 98 GLY A C 1
ATOM 767 O O . GLY A 1 98 ? 1.778 -15.673 -0.900 1.00 88.69 98 GLY A O 1
ATOM 768 N N . LEU A 1 99 ? -0.398 -15.126 -0.656 1.00 89.94 99 LEU A N 1
ATOM 769 C CA . LEU A 1 99 ? -0.566 -15.553 0.739 1.00 89.94 99 LEU A CA 1
ATOM 770 C C . LEU A 1 99 ? 0.532 -15.026 1.690 1.00 89.94 99 LEU A C 1
ATOM 772 O O . LEU A 1 99 ? 1.009 -15.717 2.583 1.00 89.94 99 LEU A O 1
ATOM 776 N N . SER A 1 100 ? 0.968 -13.779 1.496 1.00 90.12 100 SER A N 1
ATOM 777 C CA . SER A 1 100 ? 2.069 -13.152 2.228 1.00 90.12 100 SER A CA 1
ATOM 778 C C . SER A 1 100 ? 1.593 -12.029 3.146 1.00 90.12 100 SER A C 1
ATOM 780 O O . SER A 1 100 ? 1.339 -10.902 2.711 1.00 90.12 100 SER A O 1
ATOM 782 N N . ARG A 1 101 ? 1.605 -12.295 4.460 1.00 89.56 101 ARG A N 1
ATOM 783 C CA . ARG A 1 101 ? 1.343 -11.281 5.503 1.00 89.56 101 ARG A CA 1
ATOM 784 C C . ARG A 1 101 ? 2.301 -10.089 5.420 1.00 89.56 101 ARG A C 1
ATOM 786 O O . ARG A 1 101 ? 1.899 -8.951 5.639 1.00 89.56 101 ARG A O 1
ATOM 793 N N . ARG A 1 102 ? 3.560 -10.333 5.039 1.00 90.12 102 ARG A N 1
ATOM 794 C CA . ARG A 1 102 ? 4.561 -9.272 4.849 1.00 90.12 102 ARG A CA 1
ATOM 795 C C . ARG A 1 102 ? 4.175 -8.322 3.711 1.00 90.12 102 ARG A C 1
ATOM 797 O O . ARG A 1 102 ? 4.398 -7.125 3.840 1.00 90.12 102 ARG A O 1
ATOM 804 N N . GLY A 1 103 ? 3.605 -8.833 2.616 1.00 89.94 103 GLY A N 1
ATOM 805 C CA . GLY A 1 103 ? 3.150 -8.004 1.492 1.00 89.94 103 GLY A CA 1
ATOM 806 C C . GLY A 1 103 ? 2.019 -7.051 1.885 1.00 89.94 103 GLY A C 1
ATOM 807 O O . GLY A 1 103 ? 2.082 -5.865 1.577 1.00 89.94 103 GLY A O 1
ATOM 808 N N . VAL A 1 104 ? 1.044 -7.551 2.650 1.00 92.12 104 VAL A N 1
ATOM 809 C CA . VAL A 1 104 ? -0.061 -6.745 3.198 1.00 92.12 104 VAL A CA 1
ATOM 810 C C . VAL A 1 104 ? 0.462 -5.676 4.168 1.00 92.12 104 VAL A C 1
ATOM 812 O O . VAL A 1 104 ? 0.076 -4.517 4.063 1.00 92.12 104 VAL A O 1
ATOM 815 N N . ALA A 1 105 ? 1.400 -6.023 5.057 1.00 88.81 105 ALA A N 1
ATOM 816 C CA . ALA A 1 105 ? 2.007 -5.053 5.973 1.00 88.81 105 ALA A CA 1
ATOM 817 C C . ALA A 1 105 ? 2.763 -3.932 5.233 1.00 88.81 105 ALA A C 1
ATOM 819 O O . ALA A 1 105 ? 2.642 -2.766 5.598 1.00 88.81 105 ALA A O 1
ATOM 820 N N . TRP A 1 106 ? 3.499 -4.260 4.162 1.00 91.56 106 TRP A N 1
ATOM 821 C CA . TRP A 1 106 ? 4.141 -3.251 3.310 1.00 91.56 106 TRP A CA 1
ATOM 822 C C . TRP A 1 106 ? 3.130 -2.349 2.607 1.00 91.56 106 TRP A C 1
ATOM 824 O O . TRP A 1 106 ? 3.364 -1.150 2.525 1.00 91.56 106 TRP A O 1
ATOM 834 N N . SER A 1 107 ? 2.007 -2.900 2.144 1.00 93.31 107 SER A N 1
ATOM 835 C CA . SER A 1 107 ? 0.927 -2.119 1.535 1.00 93.31 107 SER A CA 1
ATOM 836 C C . SER A 1 107 ? 0.407 -1.041 2.484 1.00 93.31 107 SER A C 1
ATOM 838 O O . SER A 1 107 ? 0.377 0.134 2.125 1.00 93.31 107 SER A O 1
ATOM 840 N N . ILE A 1 108 ? 0.104 -1.426 3.727 1.00 88.69 108 ILE A N 1
ATOM 841 C CA . ILE A 1 108 ? -0.327 -0.500 4.783 1.00 88.69 108 ILE A CA 1
ATOM 842 C C . ILE A 1 108 ? 0.782 0.509 5.094 1.00 88.69 108 ILE A C 1
ATOM 844 O O . ILE A 1 108 ? 0.518 1.706 5.158 1.00 88.69 108 ILE A O 1
ATOM 848 N N . GLY A 1 109 ? 2.030 0.049 5.225 1.00 85.19 109 GLY A N 1
ATOM 849 C CA . GLY A 1 109 ? 3.183 0.914 5.471 1.00 85.19 109 GLY A CA 1
ATOM 850 C C . GLY A 1 109 ? 3.376 1.981 4.391 1.00 85.19 109 GLY A C 1
ATOM 851 O O . GLY A 1 109 ? 3.605 3.140 4.724 1.00 85.19 109 GLY A O 1
ATOM 852 N N . PHE A 1 110 ? 3.227 1.630 3.109 1.00 89.50 110 PHE A N 1
ATOM 853 C CA . PHE A 1 110 ? 3.300 2.599 2.013 1.00 89.50 110 PHE A CA 1
ATOM 854 C C . PHE A 1 110 ? 2.119 3.573 2.021 1.00 89.50 110 PHE A C 1
ATOM 856 O O . PHE A 1 110 ? 2.331 4.765 1.816 1.00 89.50 110 PHE A O 1
ATOM 863 N N . THR A 1 111 ? 0.900 3.107 2.307 1.00 88.88 111 THR A N 1
ATOM 864 C CA . THR A 1 111 ? -0.264 3.996 2.465 1.00 88.88 111 THR A CA 1
ATOM 865 C C . THR A 1 111 ? -0.044 5.001 3.596 1.00 88.88 111 THR A C 1
ATOM 867 O O . 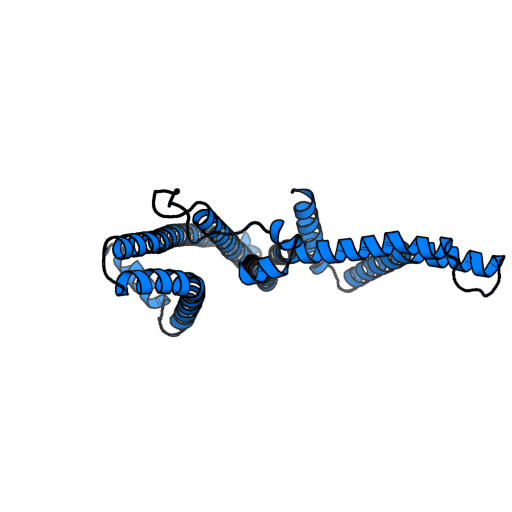THR A 1 111 ? -0.246 6.197 3.399 1.00 88.88 111 THR A O 1
ATOM 870 N N . LEU A 1 112 ? 0.436 4.546 4.758 1.00 85.31 112 LEU A N 1
ATOM 871 C CA . LEU A 1 112 ? 0.748 5.416 5.896 1.00 85.31 112 LEU A CA 1
ATOM 872 C C . LEU A 1 112 ? 1.890 6.385 5.587 1.00 85.31 112 LEU A C 1
ATOM 874 O O . LEU A 1 112 ? 1.815 7.548 5.968 1.00 85.31 112 LEU A O 1
ATOM 878 N N . LEU A 1 113 ? 2.920 5.936 4.867 1.00 83.38 113 LEU A N 1
ATOM 879 C CA . LEU A 1 113 ? 4.005 6.804 4.415 1.00 83.38 113 LEU A CA 1
ATOM 880 C C . LEU A 1 113 ? 3.473 7.909 3.501 1.00 83.38 113 LEU A C 1
ATOM 882 O O . LEU A 1 113 ? 3.822 9.069 3.700 1.00 83.38 113 LEU A O 1
ATOM 886 N N . PHE A 1 114 ? 2.602 7.585 2.541 1.00 83.94 114 PHE A N 1
ATOM 887 C CA . PHE A 1 114 ? 2.003 8.592 1.665 1.00 83.94 114 PHE A CA 1
ATOM 888 C C . PHE A 1 114 ? 1.123 9.578 2.417 1.00 83.94 114 PHE A C 1
ATOM 890 O O . PHE A 1 114 ? 1.232 10.777 2.174 1.00 83.94 114 PHE A O 1
ATOM 897 N N . LEU A 1 115 ? 0.304 9.096 3.352 1.00 80.88 115 LEU A N 1
ATOM 898 C CA . LEU A 1 115 ? -0.498 9.962 4.213 1.00 80.88 115 LEU A CA 1
ATO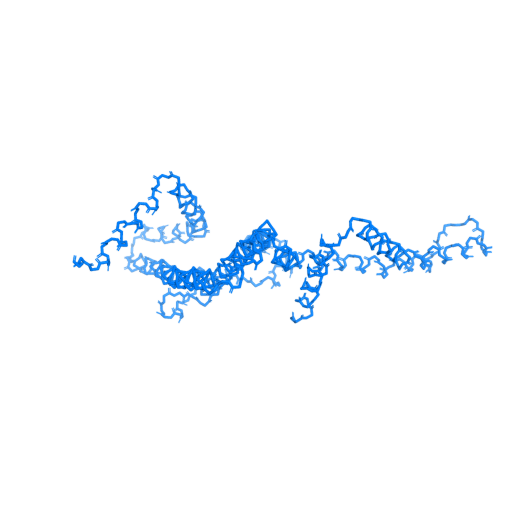M 899 C C . LEU A 1 115 ? 0.389 10.865 5.079 1.00 80.88 115 LEU A C 1
ATOM 901 O O . LEU A 1 115 ? 0.116 12.055 5.182 1.00 80.88 115 LEU A O 1
ATOM 905 N N . GLY A 1 116 ? 1.476 10.335 5.644 1.00 75.75 116 GLY A N 1
ATOM 906 C CA . GLY A 1 116 ? 2.426 11.102 6.451 1.00 75.75 116 GLY A CA 1
ATOM 907 C C . GLY A 1 116 ? 3.164 12.169 5.644 1.00 75.75 116 GLY A C 1
ATOM 908 O O . GLY A 1 116 ? 3.222 13.323 6.059 1.00 75.75 116 GLY A O 1
ATOM 909 N N . VAL A 1 117 ? 3.675 11.816 4.461 1.00 79.06 117 VAL A N 1
ATOM 910 C CA . VAL A 1 117 ? 4.307 12.780 3.546 1.00 79.06 117 VAL A CA 1
ATOM 911 C C . VAL A 1 117 ? 3.299 13.843 3.118 1.00 79.06 117 VAL A C 1
ATOM 913 O O . VAL A 1 117 ? 3.618 15.027 3.168 1.00 79.06 117 VAL A O 1
ATOM 916 N N . HIS A 1 118 ? 2.080 13.448 2.749 1.00 79.19 118 HIS A N 1
ATOM 917 C CA . HIS A 1 118 ? 1.024 14.389 2.389 1.00 79.19 118 HIS A CA 1
ATOM 918 C C . HIS A 1 118 ? 0.722 15.357 3.539 1.00 79.19 118 HIS A C 1
ATOM 920 O O . HIS A 1 118 ? 0.769 16.564 3.326 1.00 79.19 118 HIS A O 1
ATOM 926 N N . ALA A 1 119 ? 0.526 14.845 4.758 1.00 74.62 119 ALA A N 1
ATOM 927 C CA . ALA A 1 119 ? 0.270 15.655 5.947 1.00 74.62 119 ALA A CA 1
ATOM 928 C C . ALA A 1 119 ? 1.393 16.677 6.215 1.00 74.62 119 ALA A C 1
ATOM 930 O O . ALA A 1 119 ? 1.116 17.847 6.485 1.00 74.62 119 ALA A O 1
ATOM 931 N N . ILE A 1 120 ? 2.659 16.267 6.075 1.00 74.25 120 ILE A N 1
ATOM 932 C CA . ILE A 1 120 ? 3.823 17.156 6.228 1.00 74.25 120 ILE A CA 1
ATOM 933 C C . ILE A 1 120 ? 3.832 18.238 5.140 1.00 74.25 120 ILE A C 1
ATOM 935 O O . ILE A 1 120 ? 4.006 19.416 5.443 1.00 74.25 120 ILE A O 1
ATOM 939 N N . LEU A 1 121 ? 3.626 17.866 3.875 1.00 75.69 121 LEU A N 1
ATOM 940 C CA . LEU A 1 121 ? 3.650 18.816 2.756 1.00 75.69 121 LEU A CA 1
ATOM 941 C C . LEU A 1 121 ? 2.488 19.817 2.806 1.00 75.69 121 LEU A C 1
ATOM 943 O O . LEU A 1 121 ? 2.630 20.940 2.324 1.00 75.69 121 LEU A O 1
ATOM 947 N N . THR A 1 122 ? 1.358 19.437 3.406 1.00 73.62 122 THR A N 1
ATOM 948 C CA . THR A 1 122 ? 0.213 20.334 3.616 1.00 73.62 122 THR A CA 1
ATOM 949 C C . THR A 1 122 ? 0.404 21.322 4.767 1.00 73.62 122 THR A C 1
ATOM 951 O O . THR A 1 122 ? -0.402 22.241 4.904 1.00 73.62 122 THR A O 1
ATOM 954 N N . PHE A 1 123 ? 1.460 21.181 5.575 1.00 73.12 123 PHE A N 1
ATOM 955 C CA . PHE A 1 123 ? 1.717 22.077 6.698 1.00 73.12 123 PHE A CA 1
ATOM 956 C C . PHE A 1 123 ? 1.995 23.508 6.203 1.00 73.12 123 PHE A C 1
ATOM 958 O O . PHE A 1 123 ? 2.857 23.662 5.336 1.00 73.12 123 PHE A O 1
ATOM 965 N N . PRO A 1 124 ? 1.347 24.564 6.741 1.00 73.50 124 PRO A N 1
ATOM 966 C CA . PRO A 1 124 ? 1.424 25.920 6.184 1.00 73.50 124 PRO A CA 1
ATOM 967 C C . PRO A 1 124 ? 2.852 26.431 5.965 1.00 73.50 124 PRO A C 1
ATOM 969 O O . PRO A 1 124 ? 3.152 26.992 4.911 1.00 73.50 124 PRO A O 1
ATOM 972 N N . LEU A 1 125 ? 3.754 26.161 6.918 1.00 72.62 125 LEU A N 1
ATOM 973 C CA . LEU A 1 125 ? 5.162 26.549 6.817 1.00 72.62 125 LEU A CA 1
ATOM 974 C C . LEU A 1 125 ? 5.865 25.879 5.629 1.00 72.62 125 LEU A C 1
ATOM 976 O O . LEU A 1 125 ? 6.613 26.547 4.927 1.00 72.62 125 LEU A O 1
ATOM 980 N N . ILE A 1 126 ? 5.627 24.583 5.396 1.00 74.31 126 ILE A N 1
ATOM 981 C CA . ILE A 1 126 ? 6.251 23.811 4.307 1.00 74.31 126 ILE A CA 1
ATOM 982 C C . ILE A 1 126 ? 5.567 24.130 2.979 1.00 74.31 126 ILE A C 1
ATOM 984 O O . ILE A 1 126 ? 6.240 24.404 1.988 1.00 74.31 126 ILE A O 1
ATOM 988 N N . ARG A 1 127 ? 4.233 24.175 2.970 1.00 76.81 127 ARG A N 1
ATOM 989 C CA . ARG A 1 127 ? 3.409 24.535 1.813 1.00 76.81 127 ARG A CA 1
ATOM 990 C C . ARG A 1 127 ? 3.807 25.893 1.238 1.00 76.81 127 ARG A C 1
ATOM 992 O O . ARG A 1 127 ? 3.912 26.017 0.021 1.00 76.81 127 ARG A O 1
ATOM 999 N N . GLY A 1 128 ? 4.093 26.876 2.096 1.00 77.50 128 GLY A N 1
ATOM 1000 C CA . GLY A 1 128 ? 4.585 28.193 1.686 1.00 77.50 128 GLY A CA 1
ATOM 1001 C C . GLY A 1 128 ? 5.935 28.155 0.957 1.00 77.50 128 GLY A C 1
ATOM 1002 O O . GLY A 1 128 ? 6.162 28.964 0.062 1.00 77.50 128 GLY A O 1
ATOM 1003 N N . GLN A 1 129 ? 6.800 27.181 1.262 1.00 84.31 129 GLN A N 1
ATOM 1004 C CA . GLN A 1 129 ? 8.091 26.995 0.578 1.00 84.31 129 GLN A CA 1
ATOM 1005 C C . GLN A 1 129 ? 7.961 26.289 -0.779 1.00 84.31 129 GLN A C 1
ATOM 1007 O O . GLN A 1 129 ? 8.873 26.356 -1.598 1.00 84.31 129 GLN A O 1
ATOM 1012 N N . LEU A 1 130 ? 6.837 25.613 -1.040 1.00 80.56 130 LEU A N 1
ATOM 1013 C CA . LEU A 1 130 ? 6.599 24.885 -2.293 1.00 80.56 130 LEU A CA 1
ATOM 1014 C C . LEU A 1 130 ? 6.128 25.798 -3.442 1.00 80.56 130 LEU A C 1
ATOM 1016 O O . LEU A 1 130 ? 5.931 25.323 -4.563 1.00 80.56 130 LEU A O 1
ATOM 1020 N N . GLY A 1 131 ? 5.932 27.097 -3.193 1.00 81.88 131 GLY A N 1
ATOM 1021 C CA . GLY A 1 131 ? 5.501 28.061 -4.207 1.00 81.88 131 GLY A CA 1
ATOM 1022 C C . GLY A 1 131 ? 4.181 27.658 -4.875 1.00 81.88 131 GLY A C 1
ATOM 1023 O O . GLY A 1 131 ? 3.216 27.289 -4.204 1.00 81.88 131 GLY A O 1
ATOM 1024 N N . SER A 1 132 ? 4.136 27.690 -6.210 1.00 83.38 132 SER A N 1
ATOM 1025 C CA . SER A 1 132 ? 2.949 27.307 -6.992 1.00 83.38 132 SER A CA 1
ATOM 1026 C C . SER A 1 132 ? 2.583 25.822 -6.890 1.00 83.38 132 SER A C 1
ATOM 1028 O O . SER A 1 132 ? 1.443 25.465 -7.167 1.00 83.38 132 SER A O 1
ATOM 1030 N N . TYR A 1 133 ? 3.500 24.948 -6.465 1.00 78.19 133 TYR A N 1
ATOM 1031 C CA . TYR A 1 133 ? 3.181 23.536 -6.228 1.00 78.19 133 TYR A CA 1
ATOM 1032 C C . TYR A 1 133 ? 2.397 23.342 -4.927 1.00 78.19 133 TYR A C 1
ATOM 1034 O O . TYR A 1 133 ? 1.554 22.452 -4.836 1.00 78.19 133 TYR A O 1
ATOM 1042 N N . GLY A 1 134 ? 2.612 24.210 -3.933 1.00 71.38 134 GLY A N 1
ATOM 1043 C CA . GLY A 1 134 ? 1.884 24.170 -2.665 1.00 71.38 134 GLY A CA 1
ATOM 1044 C C . GLY A 1 134 ? 0.387 24.456 -2.821 1.00 71.38 134 GLY A C 1
ATOM 1045 O O . GLY A 1 134 ? -0.419 23.933 -2.052 1.00 71.38 134 GLY A O 1
ATOM 1046 N N . SER A 1 135 ? -0.018 25.235 -3.831 1.00 73.88 135 SER A N 1
ATOM 1047 C CA . SER A 1 135 ? -1.436 25.529 -4.091 1.00 73.88 135 SER A CA 1
ATOM 1048 C C . SER A 1 135 ? -2.202 24.346 -4.690 1.00 73.88 135 SER A C 1
ATOM 1050 O O . SER A 1 135 ? -3.422 24.301 -4.569 1.00 73.88 135 SER A O 1
ATOM 1052 N N . GLN A 1 136 ? -1.502 23.367 -5.274 1.00 78.38 136 GLN A N 1
ATOM 1053 C CA . GLN A 1 136 ? -2.095 22.137 -5.810 1.00 78.38 136 GLN A CA 1
ATOM 1054 C C . GLN A 1 136 ? -2.330 21.067 -4.733 1.00 78.38 136 GLN A C 1
ATOM 1056 O O . GLN A 1 136 ? -3.013 20.075 -4.989 1.00 78.38 136 GLN A O 1
ATOM 1061 N N . LEU A 1 137 ? -1.774 21.249 -3.531 1.00 72.06 137 LEU A N 1
ATOM 1062 C CA . LEU A 1 137 ? -2.022 20.367 -2.396 1.00 72.06 137 LEU A CA 1
ATOM 1063 C C . LEU A 1 137 ? -3.356 20.731 -1.740 1.00 72.06 137 LEU A C 1
ATOM 1065 O O . LEU A 1 137 ? -3.548 21.859 -1.280 1.00 72.06 137 LEU A O 1
ATOM 1069 N N . THR A 1 138 ? -4.258 19.754 -1.663 1.00 68.88 138 THR A N 1
ATOM 1070 C CA . THR A 1 138 ? -5.470 19.834 -0.843 1.00 68.88 138 THR A CA 1
ATOM 1071 C C . THR A 1 138 ? -5.072 19.863 0.625 1.00 68.88 138 THR A C 1
ATOM 1073 O O . THR A 1 138 ? -4.480 18.900 1.111 1.00 68.88 138 THR A O 1
ATOM 1076 N N . THR A 1 139 ? -5.363 20.954 1.331 1.00 62.91 139 THR A N 1
ATOM 1077 C CA . THR A 1 139 ? -5.101 21.031 2.767 1.00 62.91 139 THR A CA 1
ATOM 1078 C C . THR A 1 139 ? -6.140 20.241 3.538 1.00 62.91 139 THR A C 1
ATOM 1080 O O . THR A 1 139 ? -7.342 20.373 3.327 1.00 62.91 139 THR A O 1
ATOM 1083 N N . LEU A 1 140 ? -5.660 19.418 4.463 1.00 56.41 140 LEU A N 1
ATOM 1084 C CA . LEU A 1 140 ? -6.478 18.892 5.541 1.00 56.41 140 LEU A CA 1
ATOM 1085 C C . LEU A 1 140 ? -6.491 19.977 6.627 1.00 56.41 140 LEU A C 1
ATOM 1087 O O . LEU A 1 140 ? -5.661 19.966 7.534 1.00 56.41 140 LEU A O 1
ATOM 1091 N N . GLU A 1 141 ? -7.372 20.968 6.509 1.00 54.41 141 GLU A N 1
ATOM 1092 C CA . GLU A 1 141 ? -7.624 21.942 7.582 1.00 54.41 141 GLU A CA 1
ATOM 1093 C C . GLU A 1 141 ? -8.495 21.274 8.657 1.00 54.41 141 GLU A C 1
ATOM 1095 O O . GLU A 1 141 ? -9.686 21.517 8.784 1.00 54.41 141 GLU A O 1
ATOM 1100 N N . ILE A 1 142 ? -7.892 20.354 9.418 1.00 51.88 142 ILE A N 1
ATOM 1101 C CA . ILE A 1 142 ? -8.580 19.513 10.420 1.00 51.88 142 ILE A CA 1
ATOM 1102 C C . ILE A 1 142 ? -8.923 20.317 11.697 1.00 51.88 142 ILE A C 1
ATOM 1104 O O . ILE A 1 142 ? -9.579 19.803 12.599 1.00 51.88 142 ILE A O 1
ATOM 1108 N N . ILE A 1 143 ? -8.433 21.556 11.810 1.00 51.06 143 ILE A N 1
ATOM 1109 C CA . ILE A 1 143 ? -8.248 22.232 13.104 1.00 51.06 143 ILE A CA 1
ATOM 1110 C C . ILE A 1 143 ? -9.276 23.346 13.348 1.00 51.06 143 ILE A C 1
ATOM 1112 O O . ILE A 1 143 ? -9.572 23.631 14.501 1.00 51.06 143 ILE A O 1
ATOM 1116 N N . VAL A 1 144 ? -9.881 23.929 12.304 1.00 52.34 144 VAL A N 1
ATOM 1117 C CA . VAL A 1 144 ? -10.814 25.065 12.458 1.00 52.34 144 VAL A CA 1
ATOM 1118 C C . VAL A 1 144 ? -11.981 24.952 11.474 1.00 52.34 144 VAL A C 1
ATOM 1120 O O . VAL A 1 144 ? -12.180 25.799 10.610 1.00 52.34 144 VAL A O 1
ATOM 1123 N N . SER A 1 145 ? -12.739 23.862 11.558 1.00 59.16 145 SER A N 1
ATOM 1124 C CA . SER A 1 145 ? -13.987 23.715 10.803 1.00 59.16 145 SER A CA 1
ATOM 1125 C C . SER A 1 145 ? -15.111 23.331 11.754 1.00 59.16 145 SER A C 1
ATOM 1127 O O . SER A 1 145 ? -14.884 22.623 12.737 1.00 59.16 145 SER A O 1
ATOM 1129 N N . GLU A 1 146 ? -16.318 23.830 11.490 1.00 69.12 146 GLU A N 1
ATOM 1130 C CA . GLU A 1 146 ? -17.476 23.532 12.327 1.00 69.12 146 GLU A CA 1
ATOM 1131 C C . GLU A 1 146 ? -17.797 22.027 12.270 1.00 69.12 146 GLU A C 1
ATOM 1133 O O . GLU A 1 146 ? -17.749 21.408 11.197 1.00 69.12 146 GLU A O 1
ATOM 1138 N N . PRO A 1 147 ? -18.123 21.397 13.411 1.00 72.44 147 PRO A N 1
ATOM 1139 C CA . PRO A 1 147 ? -18.489 19.992 13.431 1.00 72.44 147 PRO A CA 1
ATOM 1140 C C . PRO A 1 147 ? -19.805 19.792 12.669 1.00 72.44 147 PRO A C 1
ATOM 1142 O O . PRO A 1 147 ? -20.873 20.236 13.084 1.00 72.44 147 PRO A O 1
ATOM 1145 N N . THR A 1 148 ? -19.730 19.093 11.540 1.00 78.19 148 THR A N 1
ATOM 1146 C CA . THR A 1 148 ? -20.864 18.878 10.627 1.00 78.19 148 THR A CA 1
ATOM 1147 C C . THR A 1 148 ? -21.453 17.478 10.757 1.00 78.19 148 THR A C 1
ATOM 1149 O O . THR A 1 148 ? -22.662 17.290 10.615 1.00 78.19 148 THR A O 1
ATOM 1152 N N . VAL A 1 149 ? -20.628 16.475 11.064 1.00 75.50 149 VAL A N 1
ATOM 1153 C CA . VAL A 1 149 ? -21.058 15.077 11.149 1.00 75.50 149 VAL A CA 1
ATOM 1154 C C . VAL A 1 149 ? -21.502 14.779 12.577 1.00 75.50 149 VAL A C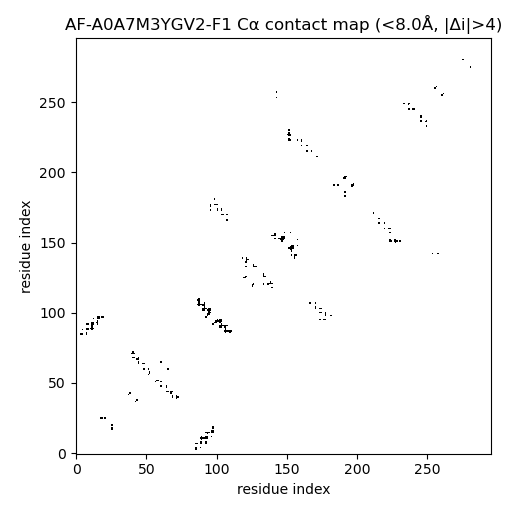 1
ATOM 1156 O O . VAL A 1 149 ? -20.693 14.739 13.506 1.00 75.50 149 VAL A O 1
ATOM 1159 N N . PHE A 1 150 ? -22.816 14.602 12.749 1.00 77.00 150 PHE A N 1
ATOM 1160 C CA . PHE A 1 150 ? -23.485 14.400 14.044 1.00 77.00 150 PHE A CA 1
ATOM 1161 C C . PHE A 1 150 ? -23.205 15.497 15.090 1.00 77.00 150 PHE A C 1
ATOM 1163 O O . PHE A 1 150 ? -23.410 15.266 16.278 1.00 77.00 150 PHE A O 1
ATOM 1170 N N . GLY A 1 151 ? -22.726 16.675 14.669 1.00 75.75 151 GLY A N 1
ATOM 1171 C CA . GLY A 1 151 ? -22.286 17.744 15.573 1.00 75.75 151 GLY A CA 1
ATOM 1172 C C . GLY A 1 151 ? -21.052 17.387 16.412 1.00 75.75 151 GLY A C 1
ATOM 1173 O O . GLY A 1 151 ? -20.751 18.089 17.370 1.00 75.75 151 GLY A O 1
ATOM 1174 N N . LEU A 1 152 ? -20.344 16.303 16.071 1.00 73.81 152 LEU A N 1
ATOM 1175 C CA . LEU A 1 152 ? -19.193 15.805 16.829 1.00 73.81 152 LEU A CA 1
ATOM 1176 C C . LEU A 1 152 ? -17.873 15.985 16.081 1.00 73.81 152 LEU A C 1
ATOM 1178 O O . LEU A 1 152 ? -16.876 16.326 16.701 1.00 73.81 152 LEU A O 1
ATOM 1182 N N . VAL A 1 153 ? -17.842 15.754 14.766 1.00 76.19 153 VAL A N 1
ATOM 1183 C CA . VAL A 1 153 ? -16.599 15.795 13.977 1.00 76.19 153 VAL A CA 1
ATOM 1184 C C . VAL A 1 153 ? -16.780 16.571 12.677 1.00 76.19 153 VAL A C 1
ATOM 1186 O O . VAL A 1 153 ? -17.891 16.677 12.147 1.00 76.19 153 VAL A O 1
ATOM 1189 N N . THR A 1 154 ? -15.684 17.111 12.144 1.00 79.12 154 THR A N 1
ATOM 1190 C CA . THR A 1 154 ? -15.680 17.770 10.827 1.00 79.12 154 THR A CA 1
ATOM 1191 C C . THR A 1 154 ? -15.749 16.736 9.693 1.00 79.12 154 THR A C 1
ATOM 1193 O O . THR A 1 154 ? -15.499 15.541 9.897 1.00 79.12 154 THR A O 1
ATOM 1196 N N . ALA A 1 155 ? -16.073 17.167 8.471 1.00 80.25 155 ALA A N 1
ATOM 1197 C CA . ALA A 1 155 ? -16.134 16.277 7.306 1.00 80.25 155 ALA A CA 1
ATOM 1198 C C . ALA A 1 155 ? -14.758 15.661 6.967 1.00 80.25 155 ALA A C 1
ATOM 1200 O O . ALA A 1 155 ? -14.653 14.505 6.538 1.00 80.25 155 ALA A O 1
ATOM 1201 N N . GLU A 1 156 ? -13.687 16.411 7.209 1.00 75.81 156 GLU A N 1
ATOM 1202 C CA . GLU A 1 156 ? -12.296 16.003 7.024 1.00 75.81 156 GLU A CA 1
ATOM 1203 C C . GLU A 1 156 ? -11.894 14.958 8.070 1.00 75.81 156 GLU A C 1
ATOM 1205 O O . GLU A 1 156 ? -11.337 13.914 7.723 1.00 75.81 156 GLU A O 1
ATOM 1210 N N . GLN A 1 157 ? -12.241 15.186 9.343 1.00 75.88 157 GLN A N 1
ATOM 1211 C CA . GLN A 1 157 ? -12.028 14.219 10.426 1.00 75.88 157 GLN A CA 1
ATOM 1212 C C . GLN A 1 157 ? -12.774 12.909 10.157 1.00 75.88 157 GLN A C 1
ATOM 1214 O O . GLN A 1 157 ? -12.204 11.826 10.307 1.00 75.88 157 GLN A O 1
ATOM 1219 N N . PHE A 1 158 ? -14.020 12.990 9.685 1.00 81.56 158 PHE A N 1
ATOM 1220 C CA . PHE A 1 158 ? -14.786 11.811 9.288 1.00 81.56 158 PHE A CA 1
ATOM 1221 C C . PHE A 1 158 ? -14.138 11.065 8.111 1.00 81.56 158 PHE A C 1
ATOM 1223 O O . PHE A 1 158 ? -14.073 9.835 8.118 1.00 81.56 158 PHE A O 1
ATOM 1230 N N . SER A 1 159 ? -13.588 11.787 7.133 1.00 81.88 159 SER A N 1
ATOM 1231 C CA . SER A 1 159 ? -12.853 11.184 6.012 1.00 81.88 159 SER A CA 1
ATOM 1232 C C . SER A 1 159 ? -11.595 10.442 6.483 1.00 81.88 159 SER A C 1
ATOM 1234 O O . SER A 1 159 ? -11.308 9.346 5.998 1.00 81.88 159 SER A O 1
ATOM 1236 N N . LEU A 1 160 ? -10.874 10.981 7.471 1.00 80.38 160 LEU A N 1
ATOM 1237 C CA . LEU A 1 160 ? -9.726 10.309 8.091 1.00 80.38 160 LEU A CA 1
ATOM 1238 C C . LEU A 1 160 ? -10.144 9.068 8.892 1.00 80.38 160 LEU A C 1
ATOM 1240 O O . LEU A 1 160 ? -9.487 8.030 8.780 1.00 80.38 160 LEU A O 1
ATOM 1244 N N . ILE A 1 161 ? -11.257 9.137 9.634 1.00 82.94 161 ILE A N 1
ATOM 1245 C CA . ILE A 1 161 ? -11.850 7.966 10.300 1.00 82.94 161 ILE A CA 1
ATOM 1246 C C . ILE A 1 161 ? -12.189 6.894 9.261 1.00 82.94 161 ILE A C 1
ATOM 1248 O O . ILE A 1 161 ? -11.835 5.730 9.447 1.00 82.94 161 ILE A O 1
ATOM 1252 N N . LEU A 1 162 ? -12.821 7.265 8.144 1.00 85.81 162 LEU A N 1
ATOM 1253 C CA . LEU A 1 162 ? -13.168 6.332 7.073 1.00 85.81 162 LEU A CA 1
ATOM 1254 C C . LEU A 1 162 ? -11.921 5.677 6.464 1.00 85.81 162 LEU A C 1
ATOM 1256 O O . LEU A 1 162 ? -11.899 4.459 6.289 1.00 85.81 162 LEU A O 1
ATOM 1260 N N . ILE A 1 163 ? -10.868 6.450 6.185 1.00 85.88 163 ILE A N 1
ATOM 1261 C CA . ILE A 1 163 ? -9.588 5.917 5.692 1.00 85.88 163 ILE A CA 1
ATOM 1262 C C . ILE A 1 163 ? -8.998 4.921 6.699 1.00 85.88 163 ILE A C 1
ATOM 1264 O O . ILE A 1 163 ? -8.595 3.822 6.310 1.00 85.88 163 ILE A O 1
ATOM 1268 N N . ALA A 1 164 ? -8.998 5.253 7.993 1.00 84.38 164 ALA A N 1
ATOM 1269 C CA . ALA A 1 164 ? -8.541 4.351 9.048 1.00 84.38 164 ALA A CA 1
ATOM 1270 C C . ALA A 1 164 ? -9.376 3.060 9.115 1.00 84.38 164 ALA A C 1
ATOM 1272 O O . ALA A 1 164 ? -8.811 1.968 9.212 1.00 84.38 164 ALA A O 1
ATOM 1273 N N . CYS A 1 165 ? -10.700 3.159 8.975 1.00 87.75 165 CYS A N 1
ATOM 1274 C CA . CYS A 1 165 ? -11.597 2.003 8.928 1.00 87.75 165 CYS A CA 1
ATOM 1275 C C . CYS A 1 165 ? -11.303 1.105 7.734 1.00 87.75 165 CYS A C 1
ATOM 1277 O O . CYS A 1 165 ? -11.187 -0.108 7.891 1.00 87.75 165 CYS A O 1
ATOM 1279 N N . LEU A 1 166 ? -11.149 1.688 6.546 1.00 90.81 166 LEU A N 1
ATOM 1280 C CA . LEU A 1 166 ? -10.829 0.942 5.333 1.00 90.81 166 LEU A CA 1
ATOM 1281 C C . LEU A 1 166 ? -9.474 0.237 5.456 1.00 90.81 166 LEU A C 1
ATOM 1283 O O . LEU A 1 166 ? -9.357 -0.919 5.052 1.00 90.81 166 LEU A O 1
ATOM 1287 N N . MET A 1 167 ? -8.474 0.882 6.066 1.00 88.75 167 MET A N 1
ATOM 1288 C CA . MET A 1 167 ? -7.180 0.251 6.345 1.00 88.75 167 MET A CA 1
ATOM 1289 C C . MET A 1 167 ? -7.297 -0.902 7.351 1.00 88.75 167 MET A C 1
ATOM 1291 O O . MET A 1 167 ? -6.708 -1.957 7.118 1.00 88.75 167 MET A O 1
ATOM 1295 N N . MET A 1 168 ? -8.072 -0.744 8.431 1.00 88.62 168 MET A N 1
ATOM 1296 C CA . MET A 1 168 ? -8.319 -1.822 9.399 1.00 88.62 168 MET A CA 1
ATOM 1297 C C . MET A 1 168 ? -9.059 -3.001 8.763 1.00 88.62 168 MET A C 1
ATOM 1299 O O . MET A 1 168 ? -8.632 -4.144 8.912 1.00 88.62 168 MET A O 1
ATOM 1303 N N . VAL A 1 169 ? -10.126 -2.736 8.002 1.00 91.06 169 VAL A N 1
ATOM 1304 C CA . VAL A 1 169 ? -10.875 -3.768 7.272 1.00 91.06 169 VAL A CA 1
ATOM 1305 C C . VAL A 1 169 ? -9.959 -4.493 6.294 1.00 91.06 169 VAL A C 1
ATOM 1307 O O . VAL A 1 169 ? -9.951 -5.722 6.266 1.00 91.06 169 VAL A O 1
ATOM 1310 N N . PHE A 1 170 ? -9.154 -3.760 5.523 1.00 91.69 170 PHE A N 1
ATOM 1311 C CA . PHE A 1 170 ? -8.178 -4.343 4.606 1.00 91.69 170 PHE A CA 1
ATOM 1312 C C . PHE A 1 170 ? -7.173 -5.245 5.336 1.00 91.69 170 PHE A C 1
ATOM 1314 O O . PHE A 1 170 ? -6.953 -6.377 4.910 1.00 91.69 170 PHE A O 1
ATOM 1321 N N . GLN A 1 171 ? -6.603 -4.784 6.452 1.00 90.31 171 GLN A N 1
ATOM 1322 C CA . GLN A 1 171 ? -5.636 -5.556 7.231 1.00 90.31 171 GLN A CA 1
ATOM 1323 C C . GLN A 1 171 ? -6.245 -6.845 7.795 1.00 90.31 171 GLN A C 1
ATOM 1325 O O . GLN A 1 171 ? -5.705 -7.931 7.570 1.00 90.31 171 GLN A O 1
ATOM 1330 N N . GLU A 1 172 ? -7.356 -6.728 8.523 1.00 89.56 172 GLU A N 1
ATOM 1331 C CA . GLU A 1 172 ? -7.973 -7.855 9.225 1.00 89.56 172 GLU A CA 1
ATOM 1332 C C . GLU A 1 172 ? -8.551 -8.875 8.241 1.00 89.56 172 GLU A C 1
ATOM 1334 O O . GLU A 1 172 ? -8.352 -10.078 8.414 1.00 89.56 172 GLU A O 1
ATOM 1339 N N . SER A 1 173 ? -9.174 -8.419 7.149 1.00 91.06 173 SER A N 1
ATOM 1340 C CA . SER A 1 173 ? -9.667 -9.323 6.103 1.00 91.06 173 SER A CA 1
ATOM 1341 C C . SER A 1 173 ? -8.525 -10.040 5.381 1.00 91.06 173 SER A C 1
ATOM 1343 O O . SER A 1 173 ? -8.577 -11.260 5.222 1.00 91.06 173 SER A O 1
ATOM 1345 N N . ALA A 1 174 ? -7.459 -9.332 4.997 1.00 91.62 174 ALA A N 1
ATOM 1346 C CA . ALA A 1 174 ? -6.327 -9.943 4.310 1.00 91.62 174 ALA A CA 1
ATOM 1347 C C . ALA A 1 174 ? -5.588 -10.944 5.211 1.00 91.62 174 ALA A C 1
ATOM 1349 O O . ALA A 1 174 ? -5.289 -12.059 4.780 1.00 91.62 174 ALA A O 1
ATOM 1350 N N . PHE A 1 175 ? -5.322 -10.600 6.474 1.00 89.88 175 PHE A N 1
ATOM 1351 C CA . PHE A 1 175 ? -4.702 -11.528 7.424 1.00 89.88 175 PHE A CA 1
ATOM 1352 C C . PHE A 1 175 ? -5.607 -12.713 7.763 1.00 89.88 175 PHE A C 1
ATOM 1354 O O . PHE A 1 175 ? -5.105 -13.838 7.854 1.00 89.88 175 PHE A O 1
ATOM 1361 N N . GLY A 1 176 ? -6.916 -12.486 7.897 1.00 89.69 176 GLY A N 1
ATOM 1362 C CA . GLY A 1 176 ? -7.914 -13.533 8.081 1.00 89.69 176 GLY A CA 1
ATOM 1363 C C . GLY A 1 176 ? -7.898 -14.537 6.929 1.00 89.69 176 GLY A C 1
ATOM 1364 O O . GLY A 1 176 ? -7.702 -15.729 7.167 1.00 89.69 176 GLY A O 1
ATOM 1365 N N . VAL A 1 177 ? -8.004 -14.058 5.685 1.00 90.44 177 VAL A N 1
ATOM 1366 C CA . VAL A 1 177 ? -7.969 -14.897 4.475 1.00 90.44 177 VAL A CA 1
ATOM 1367 C C . VAL A 1 177 ? -6.663 -15.681 4.380 1.00 90.44 177 VAL A C 1
ATOM 1369 O O . VAL A 1 177 ? -6.699 -16.896 4.194 1.00 90.44 177 VAL A O 1
ATOM 1372 N N . ILE A 1 178 ? -5.510 -15.028 4.563 1.00 91.31 178 ILE A N 1
ATOM 1373 C CA . ILE A 1 178 ? -4.205 -15.703 4.488 1.00 91.31 178 ILE A CA 1
ATOM 1374 C C . ILE A 1 178 ? -4.107 -16.806 5.546 1.00 91.31 178 ILE A C 1
ATOM 1376 O O . ILE A 1 178 ? -3.739 -17.932 5.220 1.00 91.31 178 ILE A O 1
ATOM 1380 N N . ARG A 1 179 ? -4.476 -16.515 6.799 1.00 89.69 179 ARG A N 1
ATOM 1381 C CA . ARG A 1 179 ? -4.417 -17.489 7.898 1.00 89.69 179 ARG A CA 1
ATOM 1382 C C . ARG A 1 179 ? -5.327 -18.691 7.648 1.00 89.69 179 ARG A C 1
ATOM 1384 O O . ARG A 1 179 ? -4.887 -19.823 7.840 1.00 89.69 179 ARG A O 1
ATOM 1391 N N . GLN A 1 180 ? -6.574 -18.455 7.236 1.00 89.00 180 GLN A N 1
ATOM 1392 C CA . GLN A 1 180 ? -7.532 -19.543 7.026 1.00 89.00 180 GLN A CA 1
ATOM 1393 C C . GLN A 1 180 ? -7.192 -20.380 5.793 1.00 89.00 180 GLN A C 1
ATOM 1395 O O . GLN A 1 180 ? -7.308 -21.604 5.842 1.00 89.00 180 GLN A O 1
ATOM 1400 N N . LEU A 1 181 ? -6.687 -19.762 4.720 1.00 89.12 181 LEU A N 1
ATOM 1401 C CA . LEU A 1 181 ? -6.191 -20.504 3.563 1.00 89.12 181 LEU A CA 1
ATOM 1402 C C . LEU A 1 181 ? -4.936 -21.313 3.909 1.00 89.12 181 LEU A C 1
ATOM 1404 O O . LEU A 1 181 ? -4.884 -22.493 3.579 1.00 89.12 181 LEU A O 1
ATOM 1408 N N . GLU A 1 182 ? -3.956 -20.739 4.616 1.00 87.88 182 GLU A N 1
ATOM 1409 C CA . GLU A 1 182 ? -2.771 -21.478 5.088 1.00 87.88 182 GLU A CA 1
ATOM 1410 C C . GLU A 1 182 ? -3.165 -22.706 5.922 1.00 87.88 182 GLU A C 1
ATOM 1412 O O . GLU A 1 182 ? -2.584 -23.779 5.750 1.00 87.88 182 GLU A O 1
ATOM 1417 N N . TYR A 1 183 ? -4.157 -22.565 6.804 1.00 86.12 183 TYR A N 1
ATOM 1418 C CA . TYR A 1 183 ? -4.685 -23.680 7.586 1.00 86.12 183 TYR A CA 1
ATOM 1419 C C . TYR A 1 183 ? -5.369 -24.724 6.693 1.00 86.12 183 TYR A C 1
ATOM 1421 O O . TYR A 1 183 ? -5.010 -25.900 6.745 1.00 86.12 183 TYR A O 1
ATOM 1429 N N . ALA A 1 184 ? -6.281 -24.299 5.814 1.00 86.50 184 ALA A N 1
ATOM 1430 C CA . ALA A 1 184 ? -6.992 -25.193 4.904 1.00 86.50 184 ALA A CA 1
ATOM 1431 C C . ALA A 1 184 ? -6.035 -25.970 3.982 1.00 86.50 184 ALA A C 1
ATOM 1433 O O . ALA A 1 184 ? -6.242 -27.157 3.737 1.00 86.50 184 ALA A O 1
ATOM 1434 N N . TYR A 1 185 ? -4.952 -25.347 3.508 1.00 85.38 185 TYR A N 1
ATOM 1435 C CA . TYR A 1 185 ? -3.948 -26.014 2.675 1.00 85.38 185 TYR A CA 1
ATOM 1436 C C . TYR A 1 185 ? -3.140 -27.079 3.424 1.00 85.38 185 TYR A C 1
ATOM 1438 O O . TYR A 1 185 ? -2.724 -28.052 2.795 1.00 85.38 185 TYR A O 1
ATOM 1446 N N . ARG A 1 186 ? -2.933 -26.925 4.738 1.00 87.00 186 ARG A N 1
ATOM 1447 C CA . ARG A 1 186 ? -2.186 -27.886 5.570 1.00 87.00 186 ARG A CA 1
ATOM 1448 C C . ARG A 1 186 ? -2.999 -29.117 5.963 1.00 87.00 186 ARG A C 1
ATOM 1450 O O . ARG A 1 186 ? -2.405 -30.117 6.358 1.00 87.00 186 ARG A O 1
ATOM 1457 N N . LEU A 1 187 ? -4.327 -29.052 5.880 1.00 87.25 187 LEU A N 1
ATOM 1458 C CA . LEU A 1 187 ? -5.183 -30.178 6.236 1.00 87.25 187 LEU A CA 1
ATOM 1459 C C . LEU A 1 187 ? -5.037 -31.345 5.239 1.00 87.25 187 LEU A C 1
ATOM 1461 O O . LEU A 1 187 ? -4.968 -31.102 4.025 1.00 87.25 187 LEU A O 1
ATOM 1465 N N . PRO A 1 188 ? -5.052 -32.606 5.719 1.00 88.56 188 PRO A N 1
ATOM 1466 C CA . PRO A 1 188 ? -5.178 -33.780 4.864 1.00 88.56 188 PRO A CA 1
ATOM 1467 C C . PRO A 1 188 ? -6.432 -33.706 3.993 1.00 88.56 188 PRO A C 1
ATOM 1469 O O . PRO A 1 188 ? -7.455 -33.145 4.385 1.00 88.56 188 PRO A O 1
ATOM 1472 N N . GLU A 1 189 ? -6.375 -34.304 2.808 1.00 86.81 189 GLU A N 1
ATOM 1473 C CA . GLU A 1 189 ? -7.471 -34.222 1.840 1.00 86.81 189 GLU A CA 1
ATOM 1474 C C . GLU A 1 189 ? -8.759 -34.909 2.324 1.00 86.81 189 GLU A C 1
ATOM 1476 O O . GLU A 1 189 ? -9.855 -34.465 1.985 1.00 86.81 189 GLU A O 1
ATOM 1481 N N . SER A 1 190 ? -8.636 -35.918 3.192 1.00 85.94 190 SER A N 1
ATOM 1482 C CA . SER A 1 190 ? -9.762 -36.548 3.891 1.00 85.94 190 SER A CA 1
ATOM 1483 C C . SER A 1 190 ? -10.488 -35.572 4.824 1.00 85.94 190 SER A C 1
ATOM 1485 O O . SER A 1 190 ? -11.711 -35.483 4.772 1.00 85.94 190 SER A O 1
ATOM 1487 N N . CYS A 1 191 ? -9.750 -34.776 5.605 1.00 82.94 191 CYS A N 1
ATOM 1488 C CA . CYS A 1 191 ? -10.313 -33.791 6.537 1.00 82.94 191 CYS A CA 1
ATOM 1489 C C . CYS A 1 191 ? -11.028 -32.639 5.820 1.00 82.94 191 CYS A C 1
ATOM 1491 O O . CYS A 1 191 ? -11.940 -32.041 6.374 1.00 82.94 191 CYS A O 1
ATOM 1493 N N . LYS A 1 192 ? -10.655 -32.328 4.571 1.00 85.12 192 LYS A N 1
ATOM 1494 C CA . LYS A 1 192 ? -11.317 -31.272 3.779 1.00 85.12 192 LYS A CA 1
ATOM 1495 C C . LYS A 1 192 ? -12.749 -31.626 3.375 1.00 85.12 192 LYS A C 1
ATOM 1497 O O . LYS A 1 192 ? -13.508 -30.735 3.010 1.00 85.12 192 LYS A O 1
ATOM 1502 N N . ARG A 1 193 ? -13.088 -32.917 3.371 1.00 85.06 193 ARG A N 1
ATOM 1503 C CA . ARG A 1 193 ? -14.409 -33.433 2.975 1.00 85.06 193 ARG A CA 1
ATOM 1504 C C . ARG A 1 193 ? -15.263 -33.848 4.165 1.00 85.06 193 ARG A C 1
ATOM 1506 O O . ARG A 1 193 ? -16.436 -34.155 3.984 1.00 85.06 193 ARG A O 1
ATOM 1513 N N . ASP A 1 194 ? -14.668 -33.886 5.348 1.00 92.44 194 ASP A N 1
ATOM 1514 C CA . ASP A 1 194 ? -15.352 -34.262 6.569 1.00 92.44 194 ASP A CA 1
ATOM 1515 C C . ASP A 1 194 ? -16.259 -33.102 7.029 1.00 92.44 194 ASP A C 1
ATOM 1517 O O . ASP A 1 194 ? -15.769 -31.984 7.241 1.00 92.44 194 ASP A O 1
ATOM 1521 N N . PRO A 1 195 ? -17.579 -33.337 7.157 1.00 91.81 195 PRO A N 1
ATOM 1522 C CA . PRO A 1 195 ? -18.534 -32.300 7.529 1.00 91.81 195 PRO A CA 1
ATOM 1523 C C . PRO A 1 195 ? -18.238 -31.669 8.894 1.00 91.81 195 PRO A C 1
ATOM 1525 O O . PRO A 1 195 ? -18.551 -30.493 9.085 1.00 91.81 195 PRO A O 1
ATOM 1528 N N . GLU A 1 196 ? -17.612 -32.394 9.826 1.00 90.31 196 GLU A N 1
ATOM 1529 C CA . GLU A 1 196 ? -17.285 -31.855 11.147 1.00 90.31 196 GLU A CA 1
ATOM 1530 C C . GLU A 1 196 ? -16.202 -30.772 11.052 1.00 90.31 196 GLU A C 1
ATOM 1532 O O . GLU A 1 196 ? -16.365 -29.669 11.578 1.00 90.31 196 GLU A O 1
ATOM 1537 N N . TYR A 1 197 ? -15.125 -31.035 10.307 1.00 86.06 197 TYR A N 1
ATOM 1538 C CA . TYR A 1 197 ? -14.052 -30.059 10.095 1.00 86.06 197 TYR A CA 1
ATOM 1539 C C . TYR A 1 197 ? -14.527 -28.836 9.302 1.00 86.06 197 TYR A C 1
ATOM 1541 O O . TYR A 1 197 ? -14.092 -27.713 9.575 1.00 86.06 197 TYR A O 1
ATOM 1549 N N . VAL A 1 198 ? -15.447 -29.027 8.351 1.00 87.75 198 VAL A N 1
ATOM 1550 C CA . VAL A 1 198 ? -16.077 -27.917 7.621 1.00 87.75 198 VAL A CA 1
ATOM 1551 C C . VAL A 1 198 ? -16.910 -27.049 8.569 1.00 87.75 198 VAL A C 1
ATOM 1553 O O . VAL A 1 198 ? -16.765 -25.826 8.549 1.00 87.75 198 VAL A O 1
ATOM 1556 N N . ALA A 1 199 ? -17.714 -27.656 9.446 1.00 90.44 199 ALA A N 1
ATOM 1557 C CA . ALA A 1 199 ? -18.506 -26.924 10.436 1.00 90.44 199 ALA A CA 1
ATOM 1558 C C . ALA A 1 199 ? -17.625 -26.169 11.450 1.00 90.44 199 ALA A C 1
ATOM 1560 O O . ALA A 1 199 ? -17.921 -25.029 11.810 1.00 90.44 199 ALA A O 1
ATOM 1561 N N . GLN A 1 200 ? -16.507 -26.761 11.882 1.00 88.12 200 GLN A N 1
ATOM 1562 C CA . GLN A 1 200 ? -15.539 -26.085 12.752 1.00 88.12 200 GLN A CA 1
ATOM 1563 C C . GLN A 1 200 ? -14.902 -24.869 12.065 1.00 88.12 200 GLN A C 1
ATOM 1565 O O . GLN A 1 200 ? -14.796 -23.803 12.675 1.00 88.12 200 GLN A O 1
ATOM 1570 N N . MET A 1 201 ? -14.514 -24.997 10.793 1.00 88.38 201 MET A N 1
ATOM 1571 C CA . MET A 1 201 ? -13.987 -23.875 10.012 1.00 88.38 201 MET A CA 1
ATOM 1572 C C . MET A 1 201 ? -15.020 -22.750 9.866 1.00 88.38 201 MET A C 1
ATOM 1574 O O . MET A 1 201 ? -14.674 -21.581 10.047 1.00 88.38 201 MET A O 1
ATOM 1578 N N . ASP A 1 202 ? -16.280 -23.087 9.586 1.00 89.81 202 ASP A N 1
ATOM 1579 C CA . ASP A 1 202 ? -17.358 -22.101 9.463 1.00 89.81 202 ASP A CA 1
ATOM 1580 C C . ASP A 1 202 ? -17.593 -21.349 10.782 1.00 89.81 202 ASP A C 1
ATOM 1582 O O . ASP A 1 202 ? -17.631 -20.117 10.811 1.00 89.81 202 ASP A O 1
ATOM 1586 N N . ASN A 1 203 ? -17.609 -22.066 11.909 1.00 91.00 203 ASN A N 1
ATOM 1587 C CA . ASN A 1 203 ? -17.712 -21.456 13.236 1.00 91.00 203 ASN A CA 1
ATOM 1588 C C . ASN A 1 203 ? -16.546 -20.497 13.533 1.00 91.00 203 ASN A C 1
ATOM 1590 O O . ASN A 1 203 ? -16.772 -19.387 14.026 1.00 91.00 203 ASN A O 1
ATOM 1594 N N . LEU A 1 204 ? -15.308 -20.878 13.200 1.00 88.19 204 LEU A N 1
ATOM 1595 C CA . LEU A 1 204 ? -14.131 -20.016 13.366 1.00 88.19 204 LEU A CA 1
ATOM 1596 C C . LEU A 1 204 ? -14.203 -18.762 12.485 1.00 88.19 204 LEU A C 1
ATOM 1598 O O . LEU A 1 204 ? -13.850 -17.666 12.931 1.00 88.19 204 LEU A O 1
ATOM 1602 N N . LEU A 1 205 ? -14.642 -18.911 11.235 1.00 88.94 205 LEU A N 1
ATOM 1603 C CA . LEU A 1 205 ? -14.750 -17.813 10.279 1.00 88.94 205 LEU A CA 1
ATOM 1604 C C . LEU A 1 205 ? -15.868 -16.842 10.675 1.00 88.94 205 LEU A C 1
ATOM 1606 O O . LEU A 1 205 ? -15.631 -15.636 10.751 1.00 88.94 205 LEU A O 1
ATOM 1610 N N . ASN A 1 206 ? -17.047 -17.360 11.009 1.00 90.88 206 ASN A N 1
ATOM 1611 C CA . ASN A 1 206 ? -18.184 -16.564 11.458 1.00 90.88 206 ASN A CA 1
ATOM 1612 C C . ASN A 1 206 ? -17.883 -15.851 12.788 1.00 90.88 206 ASN A C 1
ATOM 1614 O O . ASN A 1 206 ? -18.176 -14.664 12.941 1.00 90.88 206 ASN A O 1
ATOM 1618 N N . GLY A 1 207 ? -17.227 -16.538 13.730 1.00 88.81 207 GLY A N 1
ATOM 1619 C CA . GLY A 1 207 ? -16.749 -15.936 14.976 1.00 88.81 207 GLY A CA 1
ATOM 1620 C C . GLY A 1 207 ? -15.769 -14.788 14.724 1.00 88.81 207 GLY A C 1
ATOM 1621 O O . GLY A 1 207 ? -15.942 -13.697 15.267 1.00 88.81 207 GLY A O 1
ATOM 1622 N N . HIS A 1 208 ? -14.787 -14.990 13.839 1.00 88.25 208 HIS A N 1
ATOM 1623 C CA . HIS A 1 208 ? -13.838 -13.940 13.471 1.00 88.25 208 HIS A CA 1
ATOM 1624 C C . HIS A 1 208 ? -14.530 -12.725 12.835 1.00 88.25 208 HIS A C 1
ATOM 1626 O O . HIS A 1 208 ? -14.264 -11.604 13.257 1.00 88.25 208 HIS A O 1
ATOM 1632 N N . ILE A 1 209 ? -15.452 -12.930 11.887 1.00 90.31 209 ILE A N 1
ATOM 1633 C CA . ILE A 1 209 ? -16.200 -11.838 11.239 1.00 90.31 209 ILE A CA 1
ATOM 1634 C C . ILE A 1 209 ? -17.008 -11.039 12.266 1.00 90.31 209 ILE A C 1
ATOM 1636 O O . ILE A 1 209 ? -16.943 -9.808 12.266 1.00 90.31 209 ILE A O 1
ATOM 1640 N N . LYS A 1 210 ? -17.732 -11.720 13.163 1.00 89.06 210 LYS A N 1
ATOM 1641 C CA . LYS A 1 210 ? -18.514 -11.069 14.224 1.00 89.06 210 LYS A CA 1
ATOM 1642 C C . LYS A 1 210 ? -17.627 -10.233 15.143 1.00 89.06 210 LYS A C 1
ATOM 1644 O O . LYS A 1 210 ? -17.932 -9.065 15.370 1.00 89.06 210 LYS A O 1
ATOM 1649 N N . HIS A 1 211 ? -16.517 -10.796 15.624 1.00 85.12 211 HIS A N 1
ATOM 1650 C CA . HIS A 1 211 ? -15.569 -10.055 16.457 1.0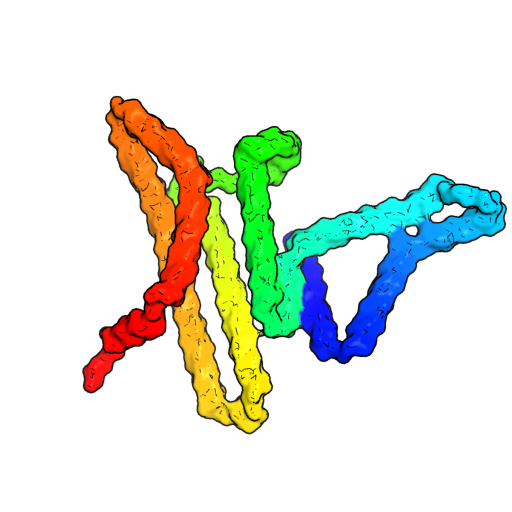0 85.12 211 HIS A CA 1
ATOM 1651 C C . HIS A 1 211 ? -15.010 -8.835 15.726 1.00 85.12 211 HIS A C 1
ATOM 1653 O O . HIS A 1 211 ? -15.044 -7.738 16.279 1.00 85.12 211 HIS A O 1
ATOM 1659 N N . THR A 1 212 ? -14.544 -8.997 14.486 1.00 86.81 212 THR A N 1
ATOM 1660 C CA . THR A 1 212 ? -13.994 -7.886 13.700 1.00 86.81 212 THR A CA 1
ATOM 1661 C C . THR A 1 212 ? -15.028 -6.780 13.495 1.00 86.81 212 THR A C 1
ATOM 1663 O O . THR A 1 212 ? -14.698 -5.613 13.685 1.00 86.81 212 THR A O 1
ATOM 1666 N N . ALA A 1 213 ? -16.282 -7.122 13.183 1.00 88.75 213 ALA A N 1
ATOM 1667 C CA . ALA A 1 213 ? -17.356 -6.142 13.033 1.00 88.75 213 ALA A CA 1
ATOM 1668 C C . ALA A 1 213 ? -17.625 -5.378 14.340 1.00 88.75 213 ALA A C 1
ATOM 1670 O O . ALA A 1 213 ? -17.652 -4.149 14.332 1.00 88.75 213 ALA A O 1
ATOM 1671 N N . ILE A 1 214 ? -17.751 -6.088 15.467 1.00 86.44 214 ILE A N 1
ATOM 1672 C CA . ILE A 1 214 ? -17.997 -5.475 16.781 1.00 86.44 214 ILE A CA 1
ATOM 1673 C C . ILE A 1 214 ? -16.846 -4.538 17.169 1.00 86.44 214 ILE A C 1
ATOM 1675 O O . ILE A 1 214 ? -17.089 -3.382 17.516 1.00 86.44 214 ILE A O 1
ATOM 1679 N N . PHE A 1 215 ? -15.595 -5.000 17.078 1.00 84.69 215 PHE A N 1
ATOM 1680 C CA . PHE A 1 215 ? -14.425 -4.188 17.429 1.00 84.69 215 PHE A CA 1
ATOM 1681 C C . PHE A 1 215 ? -14.274 -2.960 16.534 1.00 84.69 215 PHE A C 1
ATOM 1683 O O . PHE A 1 215 ? -13.955 -1.878 17.034 1.00 84.69 215 PHE A O 1
ATOM 1690 N N . LEU A 1 216 ? -14.518 -3.112 15.231 1.00 87.12 216 LEU A N 1
ATOM 1691 C CA . LEU A 1 216 ? -14.472 -2.004 14.285 1.00 87.12 216 LEU A CA 1
ATOM 1692 C C . LEU A 1 216 ? -15.533 -0.954 14.629 1.00 87.12 216 LEU A C 1
ATOM 1694 O O . LEU A 1 216 ? -15.195 0.219 14.761 1.00 87.12 216 LEU A O 1
ATOM 1698 N N . SER A 1 217 ? -16.788 -1.361 14.842 1.00 85.25 217 SER A N 1
ATOM 1699 C CA . SER A 1 217 ? -17.866 -0.440 15.223 1.00 85.25 217 SER A CA 1
ATOM 1700 C C . SER A 1 217 ? -17.560 0.297 16.526 1.00 85.25 217 SER A C 1
ATOM 1702 O O . SER A 1 217 ? -17.730 1.513 16.599 1.00 85.25 217 SER A O 1
ATOM 1704 N N . LEU A 1 218 ? -17.060 -0.414 17.538 1.00 83.75 218 LEU A N 1
ATOM 1705 C CA . LEU A 1 218 ? -16.733 0.177 18.836 1.00 83.75 218 LEU A CA 1
ATOM 1706 C C . LEU A 1 218 ? -15.575 1.177 18.713 1.00 83.75 218 LEU A C 1
ATOM 1708 O O . LEU A 1 218 ? -15.628 2.255 19.298 1.00 83.75 218 LEU A O 1
ATOM 1712 N N . THR A 1 219 ? -14.576 0.865 17.884 1.00 81.38 219 THR A N 1
ATOM 1713 C CA . THR A 1 219 ? -13.440 1.754 17.610 1.00 81.38 219 THR A CA 1
ATOM 1714 C C . THR A 1 219 ? -13.888 3.015 16.875 1.00 81.38 219 THR A C 1
ATOM 1716 O O . THR A 1 219 ? -13.517 4.106 17.288 1.00 81.38 219 THR A O 1
ATOM 1719 N N . VAL A 1 220 ? -14.743 2.903 15.852 1.00 83.56 220 VAL A N 1
ATOM 1720 C CA . VAL A 1 220 ? -15.306 4.066 15.139 1.00 83.56 220 VAL A CA 1
ATOM 1721 C C . VAL A 1 220 ? -16.049 4.997 16.087 1.00 83.56 220 VAL A C 1
ATOM 1723 O O . VAL A 1 220 ? -15.811 6.207 16.078 1.00 83.56 220 VAL A O 1
ATOM 1726 N N . VAL A 1 221 ? -16.931 4.438 16.917 1.00 83.69 221 VAL A N 1
ATOM 1727 C CA . VAL A 1 221 ? -17.709 5.216 17.887 1.00 83.69 221 VAL A CA 1
ATOM 1728 C C . VAL A 1 221 ? -16.779 5.880 18.901 1.00 83.69 221 VAL A C 1
ATOM 1730 O O . VAL A 1 221 ? -16.869 7.089 19.104 1.00 83.69 221 VAL A O 1
ATOM 1733 N N . ALA A 1 222 ? -15.842 5.127 19.480 1.00 80.44 222 ALA A N 1
ATOM 1734 C CA . ALA A 1 222 ? -14.889 5.655 20.452 1.00 80.44 222 ALA A CA 1
ATOM 1735 C C . ALA A 1 222 ? -14.009 6.767 19.859 1.00 80.44 222 ALA A C 1
ATOM 1737 O O . ALA A 1 222 ? -13.834 7.803 20.495 1.00 80.44 222 ALA A O 1
ATOM 1738 N N . THR A 1 223 ? -13.501 6.599 18.634 1.00 79.88 223 THR A N 1
ATOM 1739 C CA . THR A 1 223 ? -12.708 7.626 17.942 1.00 79.88 223 THR A CA 1
ATOM 1740 C C . THR A 1 223 ? -13.538 8.870 17.640 1.00 79.88 223 THR A C 1
ATOM 1742 O O . THR A 1 223 ? -13.061 9.979 17.859 1.00 79.88 223 THR A O 1
ATOM 1745 N N . THR A 1 224 ? -14.787 8.709 17.196 1.00 78.25 224 THR A N 1
ATOM 1746 C CA . THR A 1 224 ? -15.682 9.843 16.908 1.00 78.25 224 THR A CA 1
ATOM 1747 C C . THR A 1 224 ? -15.982 10.643 18.176 1.00 78.25 224 THR A C 1
ATOM 1749 O O . THR A 1 224 ? -15.880 11.866 18.169 1.00 78.25 224 THR A O 1
ATOM 1752 N N . ILE A 1 225 ? -16.286 9.963 19.288 1.00 77.38 225 ILE A N 1
ATOM 1753 C CA . ILE A 1 225 ? -16.523 10.612 20.586 1.00 77.38 225 ILE A CA 1
ATOM 1754 C C . ILE A 1 225 ? -15.248 11.293 21.093 1.00 77.38 225 ILE A C 1
ATOM 1756 O O . ILE A 1 225 ? -15.316 12.419 21.576 1.00 77.38 225 ILE A O 1
ATOM 1760 N N . ALA A 1 226 ? -14.086 10.648 20.966 1.00 74.12 226 ALA A N 1
ATOM 1761 C CA . ALA A 1 226 ? -12.814 11.226 21.393 1.00 74.12 226 ALA A CA 1
ATOM 1762 C C . ALA A 1 226 ? -12.474 12.517 20.628 1.00 74.12 226 ALA A C 1
ATOM 1764 O O . ALA A 1 226 ? -12.020 13.485 21.236 1.00 74.12 226 ALA A O 1
ATOM 1765 N N . LEU A 1 227 ? -12.734 12.553 19.316 1.00 73.06 227 LEU A N 1
ATOM 1766 C CA . LEU A 1 227 ? -12.547 13.755 18.499 1.00 73.06 227 LEU A CA 1
ATOM 1767 C C . LEU A 1 227 ? -13.602 14.834 18.788 1.00 73.06 227 LEU A C 1
ATOM 1769 O O . LEU A 1 227 ? -13.260 16.009 18.809 1.00 73.06 227 LEU A O 1
ATOM 1773 N N . GLY A 1 228 ? -14.851 14.467 19.081 1.00 68.12 228 GLY A N 1
ATOM 1774 C CA . GLY A 1 228 ? -15.872 15.443 19.482 1.00 68.12 228 GLY A CA 1
ATOM 1775 C C . GLY A 1 228 ? -15.672 16.011 20.887 1.00 68.12 228 GLY A C 1
ATOM 1776 O O . GLY A 1 228 ? -15.950 17.177 21.137 1.00 68.12 228 GLY A O 1
ATOM 1777 N N . PHE A 1 229 ? -15.115 15.240 21.822 1.00 66.44 229 PHE A N 1
ATOM 1778 C CA . PHE A 1 229 ? -14.749 15.770 23.140 1.00 66.44 229 PHE A CA 1
ATOM 1779 C C . PHE A 1 229 ? -13.689 16.875 23.035 1.00 66.44 229 PHE A C 1
ATOM 1781 O O . PHE A 1 229 ? -13.659 17.799 23.847 1.00 66.44 229 PHE A O 1
ATOM 1788 N N . HIS A 1 230 ? -12.838 16.804 22.011 1.00 62.56 230 HIS A N 1
ATOM 1789 C CA . HIS A 1 230 ? -11.836 17.820 21.756 1.00 62.56 230 HIS A CA 1
ATOM 1790 C C . HIS A 1 230 ? -12.459 19.188 21.402 1.00 62.56 230 HIS A C 1
ATOM 1792 O O . HIS A 1 230 ? -12.036 20.190 21.984 1.00 62.56 230 HIS A O 1
ATOM 1798 N N . SER A 1 231 ? -13.481 19.241 20.539 1.00 64.19 231 SER A N 1
ATOM 1799 C CA . SER A 1 231 ? -14.177 20.499 20.217 1.00 64.19 231 SER A CA 1
ATOM 1800 C C . SER A 1 231 ? -14.942 21.057 21.420 1.00 64.19 231 SER A C 1
ATOM 1802 O O . SER A 1 231 ? -14.859 22.250 21.695 1.00 64.19 231 SER A O 1
ATOM 1804 N N . VAL A 1 232 ? -15.579 20.192 22.217 1.00 63.62 232 VAL A N 1
ATOM 1805 C CA . VAL A 1 232 ? -16.250 20.592 23.469 1.00 63.62 232 VAL A CA 1
ATOM 1806 C C . VAL A 1 232 ? -15.272 21.230 24.464 1.00 63.62 232 VAL A C 1
ATOM 1808 O O . VAL A 1 232 ? -15.617 22.203 25.133 1.00 63.62 232 VAL A O 1
ATOM 1811 N N . LEU A 1 233 ? -14.043 20.713 24.565 1.00 62.91 233 LEU A N 1
ATOM 1812 C CA . LEU A 1 233 ? -13.000 21.302 25.412 1.00 62.91 233 LEU A CA 1
ATOM 1813 C C . LEU A 1 233 ? -12.599 22.708 24.946 1.00 62.91 233 LEU A C 1
ATOM 1815 O O . LEU A 1 233 ? -12.425 23.591 25.785 1.00 62.91 233 LEU A O 1
ATOM 1819 N N . LEU A 1 234 ? -12.463 22.917 23.632 1.00 62.44 234 LEU A N 1
ATOM 1820 C CA . LEU A 1 234 ? -12.154 24.231 23.059 1.00 62.44 234 LEU A CA 1
ATOM 1821 C C . LEU A 1 234 ? -13.278 25.236 23.323 1.00 62.44 234 LEU A C 1
ATOM 1823 O O . LEU A 1 234 ? -13.004 26.337 23.802 1.00 62.44 234 LEU A O 1
ATOM 1827 N N . ASP A 1 235 ? -14.531 24.833 23.102 1.00 64.75 235 ASP A N 1
ATOM 1828 C CA . ASP A 1 235 ? -15.703 25.663 23.390 1.00 64.75 235 ASP A CA 1
ATOM 1829 C C . ASP A 1 235 ? -15.756 26.049 24.870 1.00 64.75 235 ASP A C 1
ATOM 1831 O O . ASP A 1 235 ? -15.960 27.219 25.203 1.00 64.75 235 ASP A O 1
ATOM 1835 N N . TRP A 1 236 ? -15.492 25.100 25.772 1.00 61.66 236 TRP A N 1
ATOM 1836 C CA . TRP A 1 236 ? -15.480 25.365 27.209 1.00 61.66 236 TRP A CA 1
ATOM 1837 C C . TRP A 1 236 ? -14.376 26.351 27.615 1.00 61.66 236 TRP A C 1
ATOM 1839 O O . TRP A 1 236 ? -14.635 27.265 28.396 1.00 61.66 236 TRP A O 1
ATOM 1849 N N . VAL A 1 237 ? -13.169 26.225 27.051 1.00 60.47 237 VAL A N 1
ATOM 1850 C CA . VAL A 1 237 ? -12.067 27.178 27.283 1.00 60.47 237 VAL A CA 1
ATOM 1851 C C . VAL A 1 237 ? -12.394 28.558 26.702 1.00 60.47 237 VAL A C 1
ATOM 1853 O O . VAL A 1 237 ? -12.125 29.564 27.359 1.00 60.47 237 VAL A O 1
ATOM 1856 N N . SER A 1 238 ? -13.026 28.626 25.526 1.00 59.41 238 SER A N 1
ATOM 1857 C CA . SER A 1 238 ? -13.443 29.890 24.899 1.00 59.41 238 SER A CA 1
ATOM 1858 C C . SER A 1 238 ? -14.548 30.612 25.688 1.00 59.41 238 SER A C 1
ATOM 1860 O O . SER A 1 238 ? -14.554 31.841 25.772 1.00 59.41 238 SER A O 1
ATOM 1862 N N . GLY A 1 239 ? -15.439 29.848 26.333 1.00 63.94 239 GLY A N 1
ATOM 1863 C CA . GLY A 1 239 ? -16.508 30.351 27.196 1.00 63.94 239 GLY A CA 1
ATOM 1864 C C . GLY A 1 239 ? -16.015 30.924 28.530 1.00 63.94 239 GLY A C 1
ATOM 1865 O O . GLY A 1 239 ? -16.741 31.681 29.176 1.00 63.94 239 GLY A O 1
ATOM 1866 N N . ILE A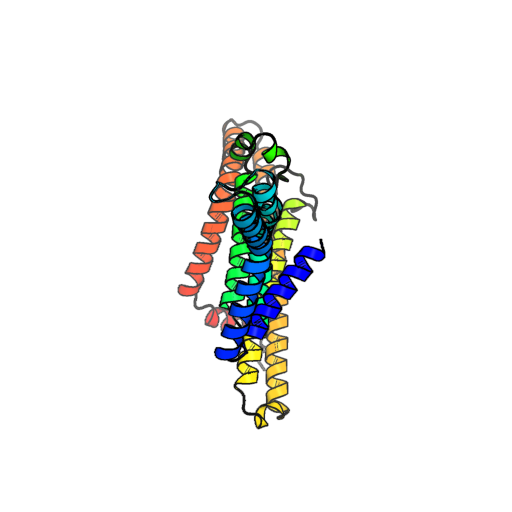 1 240 ? -14.770 30.638 28.931 1.00 64.38 240 ILE A N 1
ATOM 1867 C CA . ILE A 1 240 ? -14.093 31.299 30.058 1.00 64.38 240 ILE A CA 1
ATOM 1868 C C . ILE A 1 240 ? -13.529 32.641 29.552 1.00 64.38 240 ILE A C 1
ATOM 1870 O O . ILE A 1 240 ? -12.323 32.855 29.419 1.00 64.38 240 ILE A O 1
ATOM 1874 N N . THR A 1 241 ? -14.422 33.573 29.218 1.00 50.38 241 THR A N 1
ATOM 1875 C CA . THR A 1 241 ? -14.050 34.882 28.663 1.00 50.38 241 THR A CA 1
ATOM 1876 C C . THR A 1 241 ? -13.385 35.785 29.712 1.00 50.38 241 THR A C 1
ATOM 1878 O O . THR A 1 241 ? -13.901 35.925 30.820 1.00 50.38 241 THR A O 1
ATOM 1881 N N . GLY A 1 242 ? -12.287 36.466 29.345 1.00 54.97 242 GLY A N 1
ATOM 1882 C CA . GLY A 1 242 ? -11.764 37.647 30.060 1.00 54.97 242 GLY A CA 1
ATOM 1883 C C . GLY A 1 242 ? -10.387 37.525 30.730 1.00 54.97 242 GLY A C 1
ATOM 1884 O O . GLY A 1 242 ? -9.894 38.519 31.259 1.00 54.97 242 GLY A O 1
ATOM 1885 N N . SER A 1 243 ? -9.730 36.360 30.701 1.00 63.34 243 SER A N 1
ATOM 1886 C CA . SER A 1 243 ? -8.375 36.209 31.255 1.00 63.34 243 SER A CA 1
ATOM 1887 C C . SER A 1 243 ? -7.316 36.081 30.153 1.00 63.34 243 SER A C 1
ATOM 1889 O O . SER A 1 243 ? -7.493 35.339 29.191 1.00 63.34 243 SER A O 1
ATOM 1891 N N . GLN A 1 244 ? -6.178 36.769 30.310 1.00 59.25 244 GLN A N 1
ATOM 1892 C CA . GLN A 1 244 ? -4.975 36.563 29.481 1.00 59.25 244 GLN A CA 1
ATOM 1893 C C . GLN A 1 244 ? -4.533 35.090 29.477 1.00 59.25 244 GLN A C 1
ATOM 1895 O O . GLN A 1 244 ? -4.016 34.596 28.483 1.00 59.25 244 GLN A O 1
ATOM 1900 N N . TRP A 1 245 ? -4.823 34.373 30.564 1.00 60.50 245 TRP A N 1
ATOM 1901 C CA . TRP A 1 245 ? -4.659 32.931 30.666 1.00 60.50 245 TRP A CA 1
ATOM 1902 C C . TRP A 1 245 ? -5.533 32.164 29.662 1.00 60.50 245 TRP A C 1
ATOM 1904 O O . TRP A 1 245 ? -4.997 31.309 28.981 1.00 60.50 245 TRP A O 1
ATOM 1914 N N . ALA A 1 246 ? -6.819 32.484 29.481 1.00 54.34 246 ALA A N 1
ATOM 1915 C CA . ALA A 1 246 ? -7.683 31.797 28.508 1.00 54.34 246 ALA A CA 1
ATOM 1916 C C . ALA A 1 246 ? -7.262 32.064 27.051 1.00 54.34 246 ALA A C 1
ATOM 1918 O O . ALA A 1 246 ? -7.334 31.164 26.223 1.00 54.34 246 ALA A O 1
ATOM 1919 N N . SER A 1 247 ? -6.744 33.262 26.754 1.00 62.75 247 SER A N 1
ATOM 1920 C CA . SER A 1 247 ? -6.151 33.588 25.447 1.00 62.75 247 SER A CA 1
ATOM 1921 C C . SER A 1 247 ? -4.863 32.800 25.196 1.00 62.75 247 SER A C 1
ATOM 1923 O O . SER A 1 247 ? -4.721 32.180 24.151 1.00 62.75 247 SER A O 1
ATOM 1925 N N . GLN A 1 248 ? -3.939 32.780 26.162 1.00 55.75 248 GLN A N 1
ATOM 1926 C CA . GLN A 1 248 ? -2.674 32.044 26.053 1.00 55.75 248 GLN A CA 1
ATOM 1927 C C . GLN A 1 248 ? -2.886 30.529 26.081 1.00 55.75 248 GLN A C 1
ATOM 1929 O O . GLN A 1 248 ? -2.181 29.792 25.403 1.00 55.75 248 GLN A O 1
ATOM 1934 N N . VAL A 1 249 ? -3.864 30.045 26.843 1.00 55.16 249 VAL A N 1
ATOM 1935 C CA . VAL A 1 249 ? -4.257 28.639 26.872 1.00 55.16 249 VAL A CA 1
ATOM 1936 C C . VAL A 1 249 ? -4.961 28.272 25.577 1.00 55.16 249 VAL A C 1
ATOM 1938 O O . VAL A 1 249 ? -4.594 27.254 25.030 1.00 55.16 249 VAL A O 1
ATOM 1941 N N . GLY A 1 250 ? -5.856 29.090 25.021 1.00 56.97 250 GLY A N 1
ATOM 1942 C CA . GLY A 1 250 ? -6.461 28.847 23.707 1.00 56.97 250 GLY A CA 1
ATOM 1943 C C . GLY A 1 250 ? -5.420 28.779 22.588 1.00 56.97 250 GLY A C 1
ATOM 1944 O O . GLY A 1 250 ? -5.371 27.790 21.869 1.00 56.97 250 GLY A O 1
ATOM 1945 N N . GLU A 1 251 ? -4.516 29.755 22.522 1.00 61.94 251 GLU A N 1
ATOM 1946 C CA . GLU A 1 251 ? -3.450 29.826 21.514 1.00 61.94 251 GLU A CA 1
ATOM 1947 C C . GLU A 1 251 ? -2.393 28.720 21.718 1.00 61.94 251 GLU A C 1
ATOM 1949 O O . GLU A 1 251 ? -1.940 28.084 20.766 1.00 61.94 251 GLU A O 1
ATOM 1954 N N . SER A 1 252 ? -2.043 28.402 22.973 1.00 53.53 252 SER A N 1
ATOM 1955 C CA . SER A 1 252 ? -1.155 27.277 23.293 1.00 53.53 252 SER A CA 1
ATOM 1956 C C . SER A 1 252 ? -1.824 25.922 23.123 1.00 53.53 252 SER A C 1
ATOM 1958 O O . SER A 1 252 ? -1.118 24.980 22.808 1.00 53.53 252 SER A O 1
ATOM 1960 N N . ILE A 1 253 ? -3.138 25.791 23.307 1.00 53.12 253 ILE A N 1
ATOM 1961 C CA . ILE A 1 253 ? -3.904 24.573 23.047 1.00 53.12 253 ILE A CA 1
ATOM 1962 C C . ILE A 1 253 ? -4.004 24.396 21.537 1.00 53.12 253 ILE A C 1
ATOM 1964 O O . ILE A 1 253 ? -3.693 23.316 21.066 1.00 53.12 253 ILE A O 1
ATOM 1968 N N . GLU A 1 254 ? -4.306 25.435 20.764 1.00 54.62 254 GLU A N 1
ATOM 1969 C CA . GLU A 1 254 ? -4.326 25.407 19.296 1.00 54.62 254 GLU A CA 1
ATOM 1970 C C . GLU A 1 254 ? -2.957 24.995 18.716 1.00 54.62 254 GLU A C 1
ATOM 1972 O O . GLU A 1 254 ? -2.878 24.079 17.888 1.00 54.62 254 GLU A O 1
ATOM 1977 N N . LEU A 1 255 ? -1.863 25.562 19.246 1.00 51.53 255 LEU A N 1
ATOM 1978 C CA . LEU A 1 255 ? -0.484 25.161 18.932 1.00 51.53 255 LEU A CA 1
ATOM 1979 C C . LEU A 1 255 ? -0.152 23.746 19.453 1.00 51.53 255 LEU A C 1
AT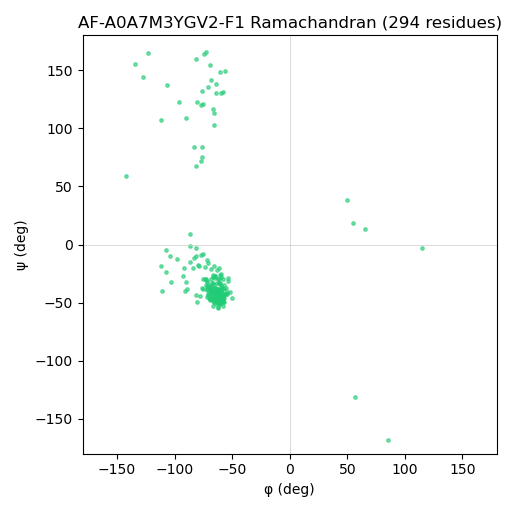OM 1981 O O . LEU A 1 255 ? 0.366 22.898 18.730 1.00 51.53 255 LEU A O 1
ATOM 1985 N N . THR A 1 256 ? -0.487 23.427 20.701 1.00 43.34 256 THR A N 1
ATOM 1986 C CA . THR A 1 256 ? -0.237 22.110 21.321 1.00 43.34 256 THR A CA 1
ATOM 1987 C C . THR A 1 256 ? -1.155 21.033 20.757 1.00 43.34 256 THR A C 1
ATOM 1989 O O . THR A 1 256 ? -0.864 19.866 20.936 1.00 43.34 256 THR A O 1
ATOM 1992 N N . LEU A 1 257 ? -2.219 21.341 20.027 1.00 49.12 257 LEU A N 1
ATOM 1993 C CA . LEU A 1 257 ? -3.055 20.362 19.329 1.00 49.12 257 LEU A CA 1
ATOM 1994 C C . LEU A 1 257 ? -2.563 20.113 17.909 1.00 49.12 257 LEU A C 1
ATOM 1996 O O . LEU A 1 257 ? -2.612 18.969 17.461 1.00 49.12 257 LEU A O 1
ATOM 2000 N N . THR A 1 258 ? -1.986 21.119 17.242 1.00 52.47 258 THR A N 1
ATOM 2001 C CA . THR A 1 258 ? -1.237 20.898 15.992 1.00 52.47 258 THR A CA 1
ATOM 2002 C C . THR A 1 258 ? -0.051 19.956 16.234 1.00 52.47 258 THR A C 1
ATOM 2004 O O . THR A 1 258 ? 0.176 19.032 15.453 1.00 52.47 258 THR A O 1
ATOM 2007 N N . TYR A 1 259 ? 0.682 20.144 17.338 1.00 45.44 259 TYR A N 1
ATOM 2008 C CA . TYR A 1 259 ? 1.841 19.309 17.690 1.00 45.44 259 TYR A CA 1
ATOM 2009 C C . TYR A 1 259 ? 1.472 18.073 18.526 1.00 45.44 259 TYR A C 1
ATOM 2011 O O . TYR A 1 259 ? 2.023 16.988 18.347 1.00 45.44 259 TYR A O 1
ATOM 2019 N N . GLY A 1 260 ? 0.527 18.207 19.443 1.00 43.59 260 GLY A N 1
ATOM 2020 C CA . GLY A 1 260 ? 0.238 17.229 20.485 1.00 43.59 260 GLY A CA 1
ATOM 2021 C C . GLY A 1 260 ? -0.822 16.212 20.116 1.00 43.59 260 GLY A C 1
ATOM 2022 O O . GLY A 1 260 ? -0.782 15.148 20.709 1.00 43.59 260 GLY A O 1
ATOM 2023 N N . LEU A 1 261 ? -1.705 16.426 19.133 1.00 49.78 261 LEU A N 1
ATOM 2024 C CA . LEU A 1 261 ? -2.660 15.387 18.706 1.00 49.78 261 LEU A CA 1
ATOM 2025 C C . LEU A 1 261 ? -1.935 14.262 17.945 1.00 49.78 261 LEU A C 1
ATOM 2027 O O . LEU A 1 261 ? -2.168 13.082 18.195 1.00 49.78 261 LEU A O 1
ATOM 2031 N N . VAL A 1 262 ? -0.946 14.613 17.117 1.00 44.69 262 VAL A N 1
ATOM 2032 C CA . VAL A 1 262 ? -0.060 13.641 16.453 1.00 44.69 262 VAL A CA 1
ATOM 2033 C C . VAL A 1 262 ? 0.854 12.946 17.467 1.00 44.69 262 VAL A C 1
ATOM 2035 O O . VAL A 1 262 ? 0.960 11.721 17.460 1.00 44.69 262 VAL A O 1
ATOM 2038 N N . ILE A 1 263 ? 1.482 13.700 18.376 1.00 43.34 263 ILE A N 1
ATOM 2039 C CA . ILE A 1 263 ? 2.376 13.129 19.397 1.00 43.34 263 ILE A CA 1
ATOM 2040 C C . ILE A 1 263 ? 1.598 12.273 20.409 1.00 43.34 263 ILE A C 1
ATOM 2042 O O . ILE A 1 263 ? 2.068 11.198 20.771 1.00 43.34 263 ILE A O 1
ATOM 2046 N N . SER A 1 264 ? 0.400 12.682 20.832 1.00 45.81 264 SER A N 1
ATOM 2047 C CA . SER A 1 264 ? -0.453 11.907 21.743 1.00 45.81 264 SER A CA 1
ATOM 2048 C C . SER A 1 264 ? -1.072 10.691 21.064 1.00 45.81 264 SER A C 1
ATOM 2050 O O . SER A 1 264 ? -1.133 9.646 21.700 1.00 45.81 264 SER A O 1
ATOM 2052 N N . ALA A 1 265 ? -1.429 10.753 19.777 1.00 45.97 265 ALA A N 1
ATOM 2053 C CA . ALA A 1 265 ? -1.823 9.570 19.014 1.00 45.97 265 ALA A CA 1
ATOM 2054 C C . ALA A 1 265 ? -0.657 8.575 18.879 1.00 45.97 265 ALA A C 1
ATOM 2056 O O . ALA A 1 265 ? -0.846 7.379 19.091 1.00 45.97 265 ALA A O 1
ATOM 2057 N N . LEU A 1 266 ? 0.565 9.046 18.602 1.00 42.16 266 LEU A N 1
ATOM 2058 C CA . LEU A 1 266 ? 1.762 8.197 18.550 1.00 42.16 266 LEU A CA 1
ATOM 2059 C C . LEU A 1 266 ? 2.126 7.614 19.924 1.00 42.16 266 LEU A C 1
ATOM 2061 O O . LEU A 1 266 ? 2.462 6.433 20.012 1.00 42.16 266 LEU A O 1
ATOM 2065 N N . LEU A 1 267 ? 2.017 8.398 21.000 1.00 44.41 267 LEU A N 1
ATOM 2066 C CA . LEU A 1 267 ? 2.213 7.932 22.377 1.00 44.41 267 LEU A CA 1
ATOM 2067 C C . LEU A 1 267 ? 1.121 6.955 22.803 1.00 44.41 267 LEU A C 1
ATOM 2069 O O . LEU A 1 267 ? 1.436 5.949 23.425 1.00 44.41 267 LEU A O 1
ATOM 2073 N N . PHE A 1 268 ? -0.137 7.200 22.444 1.00 50.50 268 PHE A N 1
ATOM 2074 C CA . PHE A 1 268 ? -1.248 6.291 22.707 1.00 50.50 268 PHE A CA 1
ATOM 2075 C C . PHE A 1 268 ? -1.046 4.969 21.974 1.00 50.50 268 PHE A C 1
ATOM 2077 O O . PHE A 1 268 ? -1.131 3.913 22.592 1.00 50.50 268 PHE A O 1
ATOM 2084 N N . LEU A 1 269 ? -0.688 5.003 20.688 1.00 50.19 269 LEU A N 1
ATOM 2085 C CA . LEU A 1 269 ? -0.334 3.802 19.930 1.00 50.19 269 LEU A CA 1
ATOM 2086 C C . LEU A 1 269 ? 0.885 3.090 20.536 1.00 50.19 269 LEU A C 1
ATOM 2088 O O . LEU A 1 269 ? 0.880 1.865 20.637 1.00 50.19 269 LEU A O 1
ATOM 2092 N N . GLY A 1 270 ? 1.892 3.834 21.000 1.00 46.84 270 GLY A N 1
ATOM 2093 C CA . GLY A 1 270 ? 3.054 3.292 21.710 1.00 46.84 270 GLY A CA 1
ATOM 2094 C C . GLY A 1 270 ? 2.692 2.632 23.044 1.00 46.84 270 GLY A C 1
ATOM 2095 O O . GLY A 1 270 ? 3.139 1.521 23.325 1.00 46.84 270 GLY A O 1
ATOM 2096 N N . ILE A 1 271 ? 1.828 3.262 23.841 1.00 58.97 271 ILE A N 1
ATOM 2097 C CA . ILE A 1 271 ? 1.312 2.735 25.110 1.00 58.97 271 ILE A CA 1
ATOM 2098 C C . ILE A 1 271 ? 0.439 1.508 24.859 1.00 58.97 271 ILE A C 1
ATOM 2100 O O . ILE A 1 271 ? 0.619 0.501 25.531 1.00 58.97 271 ILE A O 1
ATOM 2104 N N . MET A 1 272 ? -0.455 1.538 23.872 1.00 60.81 272 MET A N 1
ATOM 2105 C CA . MET A 1 272 ? -1.278 0.387 23.491 1.00 60.81 272 MET A CA 1
ATOM 2106 C C . MET A 1 272 ? -0.421 -0.781 22.990 1.00 60.81 272 MET A C 1
ATOM 2108 O O . MET A 1 272 ? -0.679 -1.937 23.337 1.00 60.81 272 MET A O 1
ATOM 2112 N N . ALA A 1 273 ? 0.647 -0.497 22.240 1.00 56.03 273 ALA A N 1
ATOM 2113 C CA . ALA A 1 273 ? 1.625 -1.500 21.833 1.00 56.03 273 ALA A CA 1
ATOM 2114 C C . ALA A 1 273 ? 2.389 -2.086 23.035 1.00 56.03 273 ALA A C 1
ATOM 2116 O O . ALA A 1 273 ? 2.591 -3.299 23.088 1.00 56.03 273 ALA A O 1
ATOM 2117 N N . LEU A 1 274 ? 2.759 -1.264 24.023 1.00 56.88 274 LEU A N 1
ATOM 2118 C CA . LEU A 1 274 ? 3.392 -1.712 25.270 1.00 56.88 274 LEU A CA 1
ATOM 2119 C C . LEU A 1 274 ? 2.429 -2.505 26.164 1.00 56.88 274 LEU A C 1
ATOM 2121 O O . LEU A 1 274 ? 2.807 -3.532 26.730 1.00 56.88 274 LEU A O 1
ATOM 2125 N N . LEU A 1 275 ? 1.166 -2.089 26.242 1.00 69.75 275 LEU A N 1
ATOM 2126 C CA . LEU A 1 275 ? 0.113 -2.760 27.003 1.00 69.75 275 LEU A CA 1
ATOM 2127 C C . LEU A 1 275 ? -0.132 -4.185 26.507 1.00 69.75 275 LEU A C 1
ATOM 2129 O O . LEU A 1 275 ? -0.519 -5.035 27.301 1.00 69.75 275 LEU A O 1
ATOM 2133 N N . ARG A 1 276 ? 0.156 -4.493 25.236 1.00 67.69 276 ARG A N 1
ATOM 2134 C CA . ARG A 1 276 ? 0.149 -5.874 24.727 1.00 67.69 276 ARG A CA 1
ATOM 2135 C C . ARG A 1 276 ? 1.109 -6.801 25.483 1.00 67.69 276 ARG A C 1
ATOM 2137 O O . ARG A 1 276 ? 0.843 -7.998 25.551 1.00 67.69 276 ARG A O 1
ATOM 2144 N N . PHE A 1 277 ? 2.205 -6.269 26.023 1.00 67.00 277 PHE A N 1
ATOM 2145 C CA . PHE A 1 277 ? 3.200 -7.040 26.775 1.00 67.00 277 PHE A CA 1
ATOM 2146 C C . PHE A 1 277 ? 2.931 -7.056 28.282 1.00 67.00 277 PHE A C 1
ATOM 2148 O O . PHE A 1 277 ? 3.316 -8.009 28.953 1.00 67.00 277 PHE A O 1
ATOM 2155 N N . VAL A 1 278 ? 2.272 -6.021 28.810 1.00 77.38 278 VAL A N 1
ATOM 2156 C CA . VAL A 1 278 ? 2.011 -5.879 30.252 1.00 77.38 278 VAL A CA 1
ATOM 2157 C C . VAL A 1 278 ? 0.678 -6.505 30.653 1.00 77.38 278 VAL A C 1
ATOM 2159 O O . VAL A 1 278 ? 0.585 -7.150 31.696 1.00 77.38 278 VAL A O 1
ATOM 2162 N N . VAL A 1 279 ? -0.363 -6.337 29.835 1.00 75.06 279 VAL A N 1
ATOM 2163 C CA . VAL A 1 279 ? -1.710 -6.803 30.166 1.00 75.06 279 VAL A CA 1
ATOM 2164 C C . VAL A 1 279 ? -1.958 -8.175 29.538 1.00 75.06 279 VAL A C 1
ATOM 2166 O O . VAL A 1 279 ? -1.888 -8.317 28.314 1.00 75.06 279 VAL A O 1
ATOM 2169 N N . PRO A 1 280 ? -2.294 -9.206 30.338 1.00 77.56 280 PRO A N 1
ATOM 2170 C CA . PRO A 1 280 ? -2.613 -10.533 29.830 1.00 77.56 280 PRO A CA 1
ATOM 2171 C C . PRO A 1 280 ? -4.025 -10.535 29.229 1.00 77.56 280 PRO A C 1
ATOM 2173 O O . PRO A 1 280 ? -4.964 -11.069 29.820 1.00 77.56 280 PRO A O 1
ATOM 2176 N N . TRP A 1 281 ? -4.174 -9.950 28.037 1.00 77.06 281 TRP A N 1
ATOM 2177 C CA . TRP A 1 281 ? -5.463 -9.749 27.360 1.00 77.06 281 TRP A CA 1
ATOM 2178 C C . TRP A 1 281 ? -6.298 -11.024 27.210 1.00 77.06 281 TRP A C 1
ATOM 2180 O O . TRP A 1 281 ? -7.518 -10.965 27.295 1.00 77.06 281 TRP A O 1
ATOM 2190 N N . GLN A 1 282 ? -5.647 -12.183 27.079 1.00 74.25 282 GLN A N 1
ATOM 2191 C CA . GLN A 1 282 ? -6.304 -13.495 27.049 1.00 74.25 282 GLN A CA 1
ATOM 2192 C C . GLN A 1 282 ? -7.083 -13.794 28.342 1.00 74.25 282 GLN A C 1
ATOM 2194 O O . GLN A 1 282 ? -8.185 -14.327 28.298 1.00 74.25 282 GLN A O 1
ATOM 2199 N N . ARG A 1 283 ? -6.541 -13.417 29.509 1.00 77.50 283 ARG A N 1
ATOM 2200 C CA . ARG A 1 283 ? -7.215 -13.614 30.804 1.00 77.50 283 ARG A CA 1
ATOM 2201 C C . ARG A 1 283 ? -8.337 -12.606 31.019 1.00 77.50 283 ARG A C 1
ATOM 2203 O O . ARG A 1 283 ? -9.367 -12.965 31.572 1.00 77.50 283 ARG A O 1
ATOM 2210 N N . VAL A 1 284 ? -8.136 -11.364 30.578 1.00 79.81 284 VAL A N 1
ATOM 2211 C CA . VAL A 1 284 ? -9.163 -10.316 30.661 1.00 79.81 284 VAL A CA 1
ATOM 2212 C C . VAL A 1 284 ? -10.382 -10.713 29.832 1.00 79.81 284 VAL A C 1
ATOM 2214 O O . VAL A 1 284 ? -11.496 -10.680 30.345 1.00 79.81 284 VAL A O 1
ATOM 2217 N N . TRP A 1 285 ? -10.172 -11.175 28.596 1.00 75.88 285 TRP A N 1
ATOM 2218 C CA . TRP A 1 285 ? -11.269 -11.663 27.761 1.00 75.88 285 TRP A CA 1
ATOM 2219 C C . TRP A 1 285 ? -11.935 -12.914 28.323 1.00 75.88 285 TRP A C 1
ATOM 2221 O O . TRP A 1 285 ? -13.158 -12.939 28.387 1.00 75.88 285 TRP A O 1
ATOM 2231 N N . GLY A 1 286 ? -11.171 -13.881 28.844 1.00 73.75 286 GLY A N 1
ATOM 2232 C CA . GLY A 1 286 ? -11.755 -15.068 29.479 1.00 73.75 286 GLY A CA 1
ATOM 2233 C C . GLY A 1 286 ? -12.652 -14.746 30.684 1.00 73.75 286 GLY A C 1
ATOM 2234 O O . GLY A 1 286 ? -13.678 -15.391 30.879 1.00 73.75 286 GLY A O 1
ATOM 2235 N N . LEU A 1 287 ? -12.317 -13.715 31.470 1.00 80.69 287 LEU A N 1
ATOM 2236 C CA . LEU A 1 287 ? -13.164 -13.249 32.575 1.00 80.69 287 LEU A CA 1
ATOM 2237 C C . LEU A 1 287 ? -14.454 -12.593 32.071 1.00 80.69 287 LEU A C 1
ATOM 2239 O O . LEU A 1 287 ? -15.528 -12.873 32.601 1.00 80.69 287 LEU A O 1
ATOM 2243 N N . ILE A 1 288 ? -14.357 -11.764 31.032 1.00 79.06 288 ILE A N 1
ATOM 2244 C CA . ILE A 1 288 ? -15.519 -11.118 30.417 1.00 79.06 288 ILE A CA 1
ATOM 2245 C C . ILE A 1 288 ? -16.446 -12.173 29.803 1.00 79.06 288 ILE A C 1
ATOM 2247 O O . ILE A 1 288 ? -17.638 -12.182 30.098 1.00 79.06 288 ILE A O 1
ATOM 2251 N N . GLU A 1 289 ? -15.909 -13.111 29.028 1.00 75.94 289 GLU A N 1
ATOM 2252 C CA . GLU A 1 289 ? -16.675 -14.216 28.443 1.00 75.94 289 GLU A CA 1
ATOM 2253 C C . GLU A 1 289 ? -17.376 -15.036 29.531 1.00 75.94 289 GLU A C 1
ATOM 2255 O O . GLU A 1 289 ? -18.584 -15.242 29.450 1.00 75.94 289 GLU A O 1
ATOM 2260 N N . SER A 1 290 ? -16.673 -15.383 30.616 1.00 77.44 290 SER A N 1
ATOM 2261 C CA . SER A 1 290 ? -17.263 -16.120 31.744 1.00 77.44 290 SER A CA 1
ATOM 2262 C C . SER A 1 290 ? -18.384 -15.371 32.475 1.00 77.44 290 SER A C 1
ATOM 2264 O O . SER A 1 290 ? -19.203 -15.999 33.141 1.00 77.44 290 SER A O 1
ATOM 2266 N N . SER A 1 291 ? -18.432 -14.040 32.359 1.00 74.62 291 SER A N 1
ATOM 2267 C CA . SER A 1 291 ? -19.485 -13.211 32.958 1.00 74.62 291 SER A CA 1
ATOM 2268 C C . SER A 1 291 ? -20.744 -13.108 32.092 1.00 74.62 291 SER A C 1
ATOM 2270 O O . SER A 1 291 ? -21.814 -12.802 32.615 1.00 74.62 291 SER A O 1
ATOM 2272 N N . PHE A 1 292 ? -20.630 -13.394 30.791 1.00 73.69 292 PHE A N 1
ATOM 2273 C CA . PHE A 1 292 ? -21.748 -13.388 29.845 1.00 73.69 292 PHE A CA 1
ATOM 2274 C C . PHE A 1 292 ? -22.325 -14.78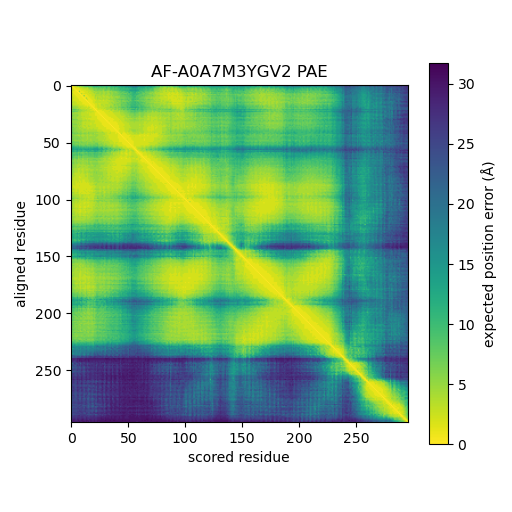1 29.575 1.00 73.69 292 PHE A C 1
ATOM 2276 O O . PHE A 1 292 ? -23.418 -14.878 29.016 1.00 73.69 292 PHE A O 1
ATOM 2283 N N . THR A 1 293 ? -21.645 -15.854 29.985 1.00 66.75 293 THR A N 1
ATOM 2284 C CA . THR A 1 293 ? -22.205 -17.208 29.946 1.00 66.75 293 THR A CA 1
ATOM 2285 C C . THR A 1 293 ? -23.189 -17.387 31.109 1.00 66.75 293 THR A C 1
ATOM 2287 O O . THR A 1 293 ? -22.779 -17.259 32.267 1.00 66.75 293 THR A O 1
ATOM 2290 N N . PRO A 1 294 ? -24.478 -17.685 30.857 1.00 57.16 294 PRO A N 1
ATOM 2291 C CA . PRO A 1 294 ? -25.404 -18.036 31.925 1.00 57.16 294 PRO A CA 1
ATOM 2292 C C . PRO A 1 294 ? -24.853 -19.249 32.674 1.00 57.16 294 PRO A C 1
ATOM 2294 O O . PRO A 1 294 ? -24.445 -20.230 32.054 1.00 57.16 294 PRO A O 1
ATOM 2297 N N . ARG A 1 295 ? -24.815 -19.170 34.005 1.00 57.59 295 ARG A N 1
ATOM 2298 C CA . ARG A 1 295 ? -24.592 -20.351 34.839 1.00 57.59 295 ARG A CA 1
ATOM 2299 C C . ARG A 1 295 ? -25.805 -21.262 34.658 1.00 57.59 295 ARG A C 1
ATOM 2301 O O . ARG A 1 295 ? -26.866 -20.936 35.184 1.00 57.59 295 ARG A O 1
ATOM 2308 N N . GLU A 1 296 ? -25.650 -22.323 33.873 1.00 46.00 296 GLU A N 1
ATOM 2309 C CA . GLU A 1 296 ? -26.510 -23.508 33.974 1.00 46.00 296 GLU A CA 1
ATOM 2310 C C . GLU A 1 296 ? -26.298 -24.201 35.326 1.00 46.00 296 GLU A C 1
ATOM 2312 O O . GLU A 1 296 ? -25.135 -24.244 35.800 1.00 46.00 296 GLU A O 1
#

Solvent-accessible surface area (backbone atoms only — not comparable to full-atom values): 16002 Å² total; per-residue (Å²): 122,65,65,67,52,52,50,19,44,50,51,11,41,51,54,20,57,49,67,76,45,55,72,70,56,46,51,52,52,52,49,53,50,50,52,52,49,48,46,69,44,45,38,63,32,53,53,47,43,53,51,44,41,72,74,77,34,100,67,80,80,49,71,76,43,53,54,52,42,50,63,39,51,54,50,51,54,49,50,53,54,51,50,61,76,29,43,30,47,23,31,29,34,24,6,56,72,49,58,30,69,68,28,38,51,49,12,53,50,45,50,50,50,52,51,50,51,50,56,55,52,47,32,69,78,51,18,64,73,46,53,81,62,32,74,74,51,80,64,80,72,75,84,84,58,75,46,65,51,92,67,35,32,28,70,62,53,49,50,51,51,49,53,51,49,54,51,49,52,50,50,54,51,46,50,48,50,36,53,52,50,57,51,60,70,70,49,55,75,70,54,75,70,35,68,66,55,48,52,51,51,48,52,55,50,53,50,50,53,52,51,53,52,52,53,50,53,52,48,53,52,52,51,46,50,56,52,20,50,52,55,54,51,51,52,56,48,62,70,50,72,89,45,73,63,38,55,51,46,50,54,47,44,57,51,44,45,72,56,37,50,59,50,47,49,52,48,47,53,49,49,56,59,49,41,65,75,73,47,66,58,72,60,57,49,52,53,53,52,61,70,71,51,78,87,126

Foldseek 3Di:
DVPLLCVLLVLLLVLLVLVPDDPVVNVVVVVVVVVVLCCVQCVQLVVQVVVCCVVVNPDDDDPVSVVSNVVSVVVVVVVVVSCLVSQLSSLLSNCLSNLHLVSNVSSLVSVVVVVVVLQVCLPPVNLVVVPPVSVVRDHLPQQDDQADPVSQGNPSLVVVLVVVLVSLCSNLVSNLSSVLVVVLVPDDPVLNPDVVSVVVSVVVSVVSVVVSVVVSVVVSVVSSNVRSVLVVVLVVLVVPPDDPCSVCCNVVVSVCCVVPVVVVVVVVVVVVVVCVVVPPVVVVVVVVVVVPDDDD

Mean predicted aligned error: 12.16 Å

Radius of gyration: 27.92 Å; Cα contacts (8 Å, |Δi|>4): 177; chains: 1; bounding box: 59×74×79 Å